Protein AF-A0A8T6V4U8-F1 (afdb_monomer_lite)

Sequence (226 aa):
MDLNAIFEECKFNVEQMKYYDPDPFYVHRFLIGFLNLVDRIIEEILVEANRDFGLFLKDRITLEKFEERAKQKEETMAINFAKWFKNNYEEEHCLPYPKLINQARKFLKNHDTLPFPTIKLISKSRYDEDPSHPIPVRLKDGKIISKEDLDLSVNRYSKFFLNLINSKRINNGEPTVAKNDVIPAAFLTIDRQEFEIAFSCQLYLSTLRDLISDSKTKIRKSLSRN

Secondary structure (DSSP, 8-state):
--HHHHHHHHHHHHHHHHHHTT-HHHHHHHHHHHHHHHHHHHHHHHHHHHHHTT----S---HHHHHHHHHHTT-HHHHHHHHHHHHHHHHHTTSHHHHHHHHHHHHHHHHSS-PPPEEEEE-SS--TTPPPEE----EETTEES-HHHHHHHHHHHHHHHHHHHHHHHHHHTPPPPPTTT-EEEEEEEETTEEEEHHHHHHHHHHHHHHHHHHHHHHHHHHHTT-

Foldseek 3Di:
DDLVVLLVLLVVLLVQLVVQWPQQVRVQVSLLVNLVSLVVSQQVLLVVLCVLLVLPDDDRDDLVNQCVSCVVVVSVLSVVLSVCLVVLLVVLCVDDLSVVSVLQSVCCVVPVHFPGWFKWKFFLDDDPPADIGTWDADDDPSGGPDPVSVVVRLVVCLVVSQVVRQVVCVVVVHDGGDSVRIDMGIKGADPNDIDRRSVSSVVCSVVSVCSSVVSVVSSVVSVVVD

Structure (mmCIF, N/CA/C/O backbone):
data_AF-A0A8T6V4U8-F1
#
_entry.id   AF-A0A8T6V4U8-F1
#
loop_
_atom_site.group_PDB
_atom_site.id
_atom_site.type_symbol
_atom_site.label_atom_id
_atom_site.label_alt_id
_atom_site.label_comp_id
_atom_site.label_asym_id
_atom_site.label_entity_id
_atom_site.label_seq_id
_atom_site.pdbx_PDB_ins_code
_atom_site.Cartn_x
_atom_site.Cartn_y
_atom_site.Cartn_z
_atom_site.occupancy
_atom_site.B_iso_or_equiv
_atom_site.auth_seq_id
_atom_site.auth_comp_id
_atom_site.auth_asym_id
_atom_site.auth_atom_id
_atom_site.pdbx_PDB_model_num
ATOM 1 N N . MET A 1 1 ? -4.982 -10.419 17.727 1.00 60.03 1 MET A N 1
ATOM 2 C CA . MET A 1 1 ? -3.654 -10.953 17.336 1.00 60.03 1 MET A CA 1
ATOM 3 C C . MET A 1 1 ? -2.604 -9.906 17.700 1.00 60.03 1 MET A C 1
ATOM 5 O O . MET A 1 1 ? -2.984 -8.777 17.973 1.00 60.03 1 MET A O 1
ATOM 9 N N . ASP A 1 2 ? -1.310 -10.236 17.774 1.00 87.50 2 ASP A N 1
ATOM 10 C CA . ASP A 1 2 ? -0.300 -9.188 17.990 1.00 87.50 2 ASP A CA 1
ATOM 11 C C . ASP A 1 2 ? -0.208 -8.274 16.755 1.00 87.50 2 ASP A C 1
ATOM 13 O O . ASP A 1 2 ? 0.088 -8.735 15.652 1.00 87.50 2 ASP A O 1
ATOM 17 N N . LEU A 1 3 ? -0.434 -6.973 16.958 1.00 93.06 3 LEU A N 1
ATOM 18 C CA . LEU A 1 3 ? -0.247 -5.926 15.950 1.00 93.06 3 LEU A CA 1
ATOM 19 C C . LEU A 1 3 ? 1.148 -5.959 15.315 1.00 93.06 3 LEU A C 1
ATOM 21 O O . LEU A 1 3 ? 1.277 -5.673 14.127 1.00 93.06 3 LEU A O 1
ATOM 25 N N . ASN A 1 4 ? 2.185 -6.329 16.075 1.00 92.81 4 ASN A N 1
ATOM 26 C CA . ASN A 1 4 ? 3.537 -6.429 15.532 1.00 92.81 4 ASN A CA 1
ATOM 27 C C . ASN A 1 4 ? 3.637 -7.581 14.518 1.00 92.81 4 ASN A C 1
ATOM 29 O O . ASN A 1 4 ? 4.218 -7.398 13.454 1.00 92.81 4 ASN A O 1
ATOM 33 N N . ALA A 1 5 ? 3.020 -8.736 14.797 1.00 96.19 5 ALA A N 1
ATOM 34 C CA . ALA A 1 5 ? 3.007 -9.874 13.874 1.00 96.19 5 ALA A CA 1
ATOM 35 C C . ALA A 1 5 ? 2.284 -9.533 12.559 1.00 96.19 5 ALA A C 1
ATOM 37 O O . ALA A 1 5 ? 2.812 -9.803 11.483 1.00 96.19 5 ALA A O 1
ATOM 38 N N . ILE A 1 6 ? 1.135 -8.848 12.635 1.00 97.62 6 ILE A N 1
ATOM 39 C CA . ILE A 1 6 ? 0.404 -8.384 11.443 1.00 97.62 6 ILE A CA 1
ATOM 40 C C . ILE A 1 6 ? 1.250 -7.373 10.647 1.00 97.62 6 ILE A C 1
ATOM 42 O O . ILE A 1 6 ? 1.265 -7.403 9.418 1.00 97.62 6 ILE A O 1
ATOM 46 N N . PHE A 1 7 ? 2.004 -6.502 11.323 1.00 97.94 7 PHE A N 1
ATOM 47 C CA . PHE A 1 7 ? 2.910 -5.567 10.656 1.00 97.94 7 PHE A CA 1
ATOM 48 C C . PHE A 1 7 ? 4.099 -6.267 9.969 1.00 97.94 7 PHE A C 1
ATOM 50 O O . PHE A 1 7 ? 4.492 -5.856 8.876 1.00 97.94 7 PHE A O 1
ATOM 57 N N . GLU A 1 8 ? 4.640 -7.353 10.533 1.00 98.19 8 GLU A N 1
ATOM 58 C CA . GLU A 1 8 ? 5.622 -8.190 9.826 1.00 98.19 8 GLU A CA 1
ATOM 59 C C . GLU A 1 8 ? 4.999 -8.913 8.613 1.00 98.19 8 GLU A C 1
ATOM 61 O O . GLU A 1 8 ? 5.635 -8.977 7.561 1.00 98.19 8 GLU A O 1
ATOM 66 N N . GLU A 1 9 ? 3.740 -9.368 8.689 1.00 98.19 9 GLU A N 1
ATOM 67 C CA . GLU A 1 9 ? 3.004 -9.882 7.518 1.00 98.19 9 GLU A CA 1
ATOM 68 C C . GLU A 1 9 ? 2.836 -8.797 6.430 1.00 98.19 9 GLU A C 1
ATOM 70 O O . GLU A 1 9 ? 2.996 -9.084 5.238 1.00 98.19 9 GLU A O 1
ATOM 75 N N . CYS A 1 10 ? 2.587 -7.533 6.804 1.00 98.44 10 CYS A N 1
ATOM 76 C CA . CYS A 1 10 ? 2.574 -6.408 5.859 1.00 98.44 10 CYS A CA 1
ATOM 77 C C . CYS A 1 10 ? 3.933 -6.235 5.165 1.00 98.44 10 CYS A C 1
ATOM 79 O O . CYS A 1 10 ? 3.978 -6.131 3.938 1.00 98.44 10 CYS A O 1
ATOM 81 N N . LYS A 1 11 ? 5.047 -6.248 5.916 1.00 98.56 11 LYS A N 1
ATOM 82 C CA . LYS A 1 11 ? 6.397 -6.181 5.324 1.00 98.56 11 LYS A CA 1
ATOM 83 C C . LYS A 1 11 ? 6.660 -7.352 4.386 1.00 98.56 11 LYS A C 1
ATOM 85 O O . LYS A 1 11 ? 7.168 -7.137 3.291 1.00 98.56 11 LYS A O 1
ATOM 90 N N . PHE A 1 12 ? 6.285 -8.569 4.782 1.00 98.56 12 PHE A N 1
ATOM 91 C CA . PHE A 1 12 ? 6.438 -9.754 3.944 1.00 98.56 12 PHE A CA 1
ATOM 92 C C . PHE A 1 12 ? 5.734 -9.575 2.594 1.00 98.56 12 PHE A C 1
ATOM 94 O O . PHE A 1 12 ? 6.358 -9.790 1.558 1.00 98.56 12 PHE A O 1
ATOM 101 N N . ASN A 1 13 ? 4.481 -9.103 2.579 1.00 98.69 13 ASN A N 1
ATOM 102 C CA . ASN A 1 13 ? 3.770 -8.828 1.325 1.00 98.69 13 ASN A CA 1
ATOM 103 C C . ASN A 1 13 ? 4.496 -7.773 0.468 1.00 98.69 13 ASN A C 1
ATOM 105 O O . ASN A 1 13 ? 4.577 -7.942 -0.746 1.00 98.69 13 ASN A O 1
ATOM 109 N N . VAL A 1 14 ? 5.078 -6.728 1.070 1.00 98.56 14 VAL A N 1
ATOM 110 C CA . VAL A 1 14 ? 5.880 -5.724 0.343 1.00 98.56 14 VAL A CA 1
ATOM 111 C C . VAL A 1 14 ? 7.157 -6.319 -0.254 1.00 98.56 14 VAL A C 1
ATOM 113 O O . VAL A 1 14 ? 7.442 -6.070 -1.424 1.00 98.56 14 VAL A O 1
ATOM 116 N N . GLU A 1 15 ? 7.898 -7.141 0.489 1.00 98.62 15 GLU A N 1
ATOM 117 C CA . GLU A 1 15 ? 9.083 -7.824 -0.050 1.00 98.62 15 GLU A CA 1
ATOM 118 C C . GLU A 1 15 ? 8.720 -8.814 -1.165 1.00 98.62 15 GLU A C 1
ATOM 120 O O . GLU A 1 15 ? 9.435 -8.903 -2.161 1.00 98.62 15 GLU A O 1
ATOM 125 N N . GLN A 1 16 ? 7.580 -9.508 -1.063 1.00 98.69 16 GLN A N 1
ATOM 126 C CA . GLN A 1 16 ? 7.083 -10.338 -2.161 1.00 98.69 16 GLN A CA 1
ATOM 127 C C . GLN A 1 16 ? 6.683 -9.495 -3.383 1.00 98.69 16 GLN A C 1
ATOM 129 O O . GLN A 1 16 ? 7.045 -9.859 -4.499 1.00 98.69 16 GLN A O 1
ATOM 134 N N . MET A 1 17 ? 6.011 -8.349 -3.206 1.00 98.62 17 MET A N 1
ATOM 135 C CA . MET A 1 17 ? 5.707 -7.439 -4.321 1.00 98.62 17 MET A CA 1
ATOM 136 C C . MET A 1 17 ? 6.982 -6.986 -5.040 1.00 98.62 17 MET A C 1
ATOM 138 O O . MET A 1 17 ? 7.027 -7.068 -6.259 1.00 98.62 17 MET A O 1
ATOM 142 N N . LYS A 1 18 ? 8.039 -6.599 -4.312 1.00 98.06 18 LYS A N 1
ATOM 143 C CA . LYS A 1 18 ? 9.344 -6.254 -4.910 1.00 98.06 18 LYS A CA 1
ATOM 144 C C . LYS A 1 18 ? 10.016 -7.432 -5.618 1.00 98.06 18 LYS A C 1
ATOM 146 O O . LYS A 1 18 ? 10.626 -7.238 -6.661 1.00 98.06 18 LYS A O 1
ATOM 151 N N . TYR A 1 19 ? 9.950 -8.632 -5.039 1.00 98.06 19 TYR A N 1
ATOM 152 C CA . TYR A 1 19 ? 10.600 -9.824 -5.592 1.00 98.06 19 TYR A CA 1
ATOM 153 C C . TYR A 1 19 ? 9.980 -10.268 -6.923 1.00 98.06 19 TYR A C 1
ATOM 155 O O . TYR A 1 19 ? 10.700 -10.715 -7.814 1.00 98.06 19 TYR A O 1
ATOM 163 N N . TYR A 1 20 ? 8.655 -10.150 -7.055 1.00 98.00 20 TYR A N 1
ATOM 164 C CA . TYR A 1 20 ? 7.937 -10.535 -8.271 1.00 98.00 20 TYR A CA 1
ATOM 165 C C . TYR A 1 20 ? 7.736 -9.393 -9.277 1.00 98.00 20 TYR A C 1
ATOM 167 O O . TYR A 1 20 ? 7.264 -9.666 -10.378 1.00 98.00 20 TYR A O 1
ATOM 175 N N . ASP A 1 21 ? 8.073 -8.145 -8.945 1.00 97.44 21 ASP A N 1
ATOM 176 C CA . ASP A 1 21 ? 7.949 -7.000 -9.855 1.00 97.44 21 ASP A CA 1
ATOM 177 C C . ASP A 1 21 ? 8.765 -7.243 -11.150 1.00 97.44 21 ASP A C 1
ATOM 179 O O . ASP A 1 21 ? 9.934 -7.635 -11.068 1.00 97.44 21 ASP A O 1
ATOM 183 N N . PRO A 1 22 ? 8.197 -7.067 -12.361 1.00 97.81 22 PRO A N 1
ATOM 184 C CA . PRO A 1 22 ? 6.914 -6.437 -12.684 1.00 97.81 22 PRO A CA 1
ATOM 185 C C . PRO A 1 22 ? 5.745 -7.409 -12.955 1.00 97.81 22 PRO A C 1
ATOM 187 O O . PRO A 1 22 ? 4.793 -7.014 -13.627 1.00 97.81 22 PRO A O 1
ATOM 190 N N . ASP A 1 23 ? 5.793 -8.679 -12.532 1.00 97.94 23 ASP A N 1
ATOM 191 C CA . ASP A 1 23 ? 4.732 -9.651 -12.839 1.00 97.94 23 ASP A CA 1
ATOM 192 C C . ASP A 1 23 ? 3.391 -9.250 -12.189 1.00 97.94 23 ASP A C 1
ATOM 194 O O . ASP A 1 23 ? 3.249 -9.283 -10.958 1.00 97.94 23 ASP A O 1
ATOM 198 N N . PRO A 1 24 ? 2.373 -8.889 -12.994 1.00 97.19 24 PRO A N 1
ATOM 199 C CA . PRO A 1 24 ? 1.180 -8.258 -12.462 1.00 97.19 24 PRO A CA 1
ATOM 200 C C . PRO A 1 24 ? 0.286 -9.260 -11.728 1.00 97.19 24 PRO A C 1
ATOM 202 O O . PRO A 1 24 ? -0.439 -8.848 -10.831 1.00 97.19 24 PRO A O 1
ATOM 205 N N . PHE A 1 25 ? 0.357 -10.567 -12.014 1.00 97.62 25 PHE A N 1
ATOM 206 C CA . PHE A 1 25 ? -0.407 -11.576 -11.276 1.00 97.62 25 PHE A CA 1
ATOM 207 C C . PHE A 1 25 ? 0.084 -11.698 -9.830 1.00 97.62 25 PHE A C 1
ATOM 209 O O . PHE A 1 25 ? -0.722 -11.669 -8.894 1.00 97.62 25 PHE A O 1
ATOM 216 N N . TYR A 1 26 ? 1.398 -11.834 -9.629 1.00 98.06 26 TYR A N 1
ATOM 217 C CA . TYR A 1 26 ? 1.948 -11.983 -8.282 1.00 98.06 26 TYR A CA 1
ATOM 218 C C . TYR A 1 26 ? 1.877 -10.668 -7.503 1.00 98.06 26 TYR A C 1
ATOM 220 O O . TYR A 1 26 ? 1.405 -10.681 -6.364 1.00 98.06 26 TYR A O 1
ATOM 228 N N . VAL A 1 27 ? 2.245 -9.535 -8.114 1.00 98.50 27 VAL A N 1
ATOM 229 C CA . VAL A 1 27 ? 2.148 -8.221 -7.456 1.00 98.50 27 VAL A CA 1
ATOM 230 C C . VAL A 1 27 ? 0.702 -7.916 -7.046 1.00 98.50 27 VAL A C 1
ATOM 232 O O . VAL A 1 27 ? 0.470 -7.525 -5.905 1.00 98.50 27 VAL A O 1
ATOM 235 N N . HIS A 1 28 ? -0.288 -8.181 -7.907 1.00 98.38 28 HIS A N 1
ATOM 236 C CA . HIS A 1 28 ? -1.707 -8.000 -7.573 1.00 98.38 28 HIS A CA 1
ATOM 237 C C . HIS A 1 28 ? -2.149 -8.857 -6.379 1.00 98.38 28 HIS A C 1
ATOM 239 O O . HIS A 1 28 ? -2.823 -8.364 -5.473 1.00 98.38 28 HIS A O 1
ATOM 245 N N . ARG A 1 29 ? -1.730 -10.130 -6.334 1.00 98.12 29 ARG A N 1
ATOM 246 C CA . ARG A 1 29 ? -2.046 -11.043 -5.227 1.00 98.12 29 ARG A CA 1
ATOM 247 C C . ARG A 1 29 ? -1.504 -10.532 -3.888 1.00 98.12 29 ARG A C 1
ATOM 249 O O . ARG A 1 29 ? -2.237 -10.540 -2.899 1.00 98.12 29 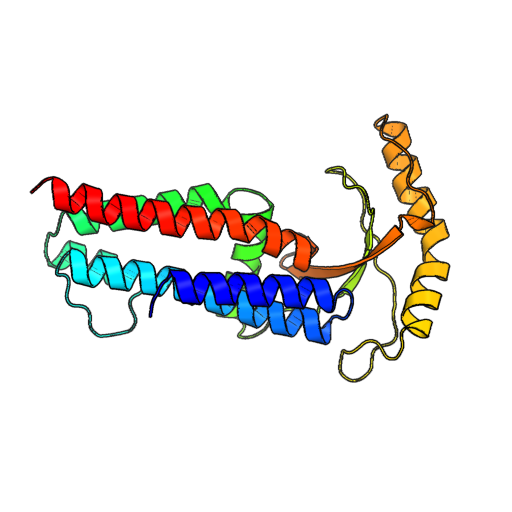ARG A O 1
ATOM 256 N N . PHE A 1 30 ? -0.242 -10.105 -3.849 1.00 98.62 30 PHE A N 1
ATOM 257 C CA . PHE A 1 30 ? 0.380 -9.597 -2.622 1.00 98.62 30 PHE A CA 1
ATOM 258 C C . PHE A 1 30 ? -0.118 -8.193 -2.247 1.00 98.62 30 PHE A C 1
ATOM 260 O O . PHE A 1 30 ? -0.205 -7.891 -1.060 1.00 98.62 30 PHE A O 1
ATOM 267 N N . LEU A 1 31 ? -0.555 -7.374 -3.212 1.00 98.69 31 LEU A N 1
ATOM 268 C CA . LEU A 1 31 ? -1.246 -6.113 -2.929 1.00 98.69 31 LEU A CA 1
ATOM 269 C C . LEU A 1 31 ? -2.588 -6.347 -2.222 1.00 98.69 31 LEU A C 1
ATOM 271 O O . LEU A 1 31 ? -2.850 -5.723 -1.198 1.00 98.69 31 LEU A O 1
ATOM 275 N N . ILE A 1 32 ? -3.425 -7.266 -2.717 1.00 98.44 32 ILE A N 1
ATOM 276 C CA . ILE A 1 32 ? -4.697 -7.611 -2.055 1.00 98.44 32 ILE A CA 1
ATOM 277 C C . ILE A 1 32 ? -4.435 -8.137 -0.634 1.00 98.44 32 ILE A C 1
ATOM 279 O O . ILE A 1 32 ? -5.096 -7.714 0.315 1.00 98.44 32 ILE A O 1
ATOM 283 N N . GLY A 1 33 ? -3.430 -9.007 -0.467 1.00 98.25 33 GLY A N 1
ATOM 284 C CA . GLY A 1 33 ? -2.986 -9.483 0.849 1.00 98.25 33 GLY A CA 1
ATOM 285 C C . GLY A 1 33 ? -2.583 -8.340 1.787 1.00 98.25 33 GLY A C 1
ATOM 286 O O . GLY A 1 33 ? -3.083 -8.256 2.906 1.00 98.25 33 GLY A O 1
ATOM 287 N N . PHE A 1 34 ? -1.747 -7.419 1.305 1.00 98.62 34 PHE A N 1
ATOM 288 C CA . PHE A 1 34 ? -1.312 -6.229 2.035 1.00 98.62 34 PHE A CA 1
ATOM 289 C C . PHE A 1 34 ? -2.486 -5.344 2.478 1.00 98.62 34 PHE A C 1
ATOM 291 O O . PHE A 1 34 ? -2.586 -5.019 3.658 1.00 98.62 34 PHE A O 1
ATOM 298 N N . LEU A 1 35 ? -3.408 -4.991 1.576 1.00 98.38 35 LEU A N 1
ATOM 299 C CA . LEU A 1 35 ? -4.542 -4.111 1.896 1.00 98.38 35 LEU A CA 1
ATOM 300 C C . LEU A 1 35 ? -5.498 -4.730 2.929 1.00 98.38 35 LEU A C 1
ATOM 302 O O . LEU A 1 35 ? -5.974 -4.027 3.819 1.00 98.38 35 LEU A O 1
ATOM 306 N N . ASN A 1 36 ? -5.718 -6.046 2.873 1.00 97.56 36 ASN A N 1
ATOM 307 C CA . ASN A 1 36 ? -6.504 -6.760 3.883 1.00 97.56 36 ASN A CA 1
ATOM 308 C C . ASN A 1 36 ? -5.822 -6.751 5.266 1.00 97.56 36 ASN A C 1
ATOM 310 O O . ASN A 1 36 ? -6.495 -6.665 6.294 1.00 97.56 36 ASN A O 1
ATOM 314 N N . LEU A 1 37 ? -4.485 -6.800 5.316 1.00 97.88 37 LEU A N 1
ATOM 315 C CA . LEU A 1 37 ? -3.729 -6.671 6.566 1.00 97.88 37 LEU A CA 1
ATOM 316 C C . LEU A 1 37 ? -3.756 -5.236 7.122 1.00 97.88 37 LEU A C 1
ATOM 318 O O . LEU A 1 37 ? -3.755 -5.068 8.339 1.00 97.88 37 LEU A O 1
ATOM 322 N N . VAL A 1 38 ? -3.862 -4.210 6.269 1.00 96.81 38 VAL A N 1
ATOM 323 C CA . VAL A 1 38 ? -4.084 -2.815 6.702 1.00 96.81 38 VAL A CA 1
ATOM 324 C C . VAL A 1 38 ? -5.417 -2.667 7.437 1.00 96.81 38 VAL A C 1
ATOM 326 O O . VAL A 1 38 ? -5.446 -2.104 8.531 1.00 96.81 38 VAL A O 1
ATOM 329 N N . ASP A 1 39 ? -6.507 -3.212 6.887 1.00 95.00 39 ASP A N 1
ATOM 330 C CA . ASP A 1 39 ? -7.806 -3.246 7.577 1.00 95.00 39 ASP A CA 1
ATOM 331 C C . ASP A 1 39 ? -7.699 -3.972 8.928 1.00 95.00 39 ASP A C 1
ATOM 333 O O . ASP A 1 39 ? -8.196 -3.488 9.946 1.00 95.00 39 ASP A O 1
ATOM 337 N N . ARG A 1 40 ? -6.970 -5.092 8.964 1.00 95.56 40 ARG A N 1
ATOM 338 C CA . ARG A 1 40 ? -6.736 -5.876 10.182 1.00 95.56 40 ARG A CA 1
ATOM 339 C C . ARG A 1 40 ? -5.935 -5.121 11.251 1.00 95.56 40 ARG A C 1
ATOM 341 O O . ARG A 1 40 ? -6.250 -5.251 12.430 1.00 95.56 40 ARG A O 1
ATOM 348 N N . ILE A 1 41 ? -4.935 -4.322 10.866 1.00 96.69 41 ILE A N 1
ATOM 349 C CA . ILE A 1 41 ? -4.190 -3.441 11.788 1.00 96.69 41 ILE A CA 1
ATOM 350 C C . ILE A 1 41 ? -5.140 -2.430 12.436 1.00 96.69 41 ILE A C 1
ATOM 352 O O . ILE A 1 41 ? -5.120 -2.267 13.655 1.00 96.69 41 ILE A O 1
ATOM 356 N N . ILE A 1 42 ? -5.995 -1.785 11.637 1.00 95.31 42 ILE A N 1
ATOM 357 C CA . ILE A 1 42 ? -6.974 -0.805 12.129 1.00 95.31 42 ILE A CA 1
ATOM 358 C C . ILE A 1 42 ? -7.943 -1.469 13.120 1.00 95.31 42 ILE A C 1
ATOM 360 O O . ILE A 1 42 ? -8.186 -0.929 14.197 1.00 95.31 42 ILE A O 1
ATOM 364 N N . GLU A 1 43 ? -8.454 -2.660 12.799 1.00 95.25 43 GLU A N 1
ATOM 365 C CA . GLU A 1 43 ? -9.344 -3.414 13.690 1.00 95.25 43 GLU A CA 1
ATOM 366 C C . GLU A 1 43 ? -8.665 -3.823 15.001 1.00 95.25 43 GLU A C 1
ATOM 368 O O . GLU A 1 43 ? -9.249 -3.656 16.069 1.00 95.25 43 GLU A O 1
ATOM 373 N N . GLU A 1 44 ? -7.426 -4.311 14.960 1.00 96.19 44 GLU A N 1
ATOM 374 C CA . GLU A 1 44 ? -6.718 -4.777 16.159 1.00 96.19 44 GLU A CA 1
ATOM 375 C C . GLU A 1 44 ? -6.284 -3.611 17.072 1.00 96.19 44 GLU A C 1
ATOM 377 O O . GLU A 1 44 ? -6.301 -3.762 18.294 1.00 96.19 44 GLU A O 1
ATOM 382 N N . ILE A 1 45 ? -6.024 -2.414 16.522 1.00 97.12 45 ILE A N 1
ATOM 383 C CA . ILE A 1 45 ? -5.892 -1.173 17.313 1.00 97.12 45 ILE A CA 1
ATOM 384 C C . ILE A 1 45 ? -7.198 -0.869 18.069 1.00 97.12 45 ILE A C 1
ATOM 386 O O . ILE A 1 45 ? -7.170 -0.550 19.261 1.00 97.12 45 ILE A O 1
ATOM 390 N N . LEU A 1 46 ? -8.352 -0.994 17.405 1.00 96.69 46 LEU A N 1
ATOM 391 C CA . LEU A 1 46 ? -9.659 -0.773 18.034 1.00 96.69 46 LEU A CA 1
ATOM 392 C C . LEU A 1 46 ? -10.020 -1.876 19.042 1.00 96.69 46 LEU A C 1
ATOM 394 O O . LEU A 1 46 ? -10.711 -1.592 20.020 1.00 96.69 46 LEU A O 1
ATOM 398 N N . VAL A 1 47 ? -9.536 -3.109 18.857 1.00 95.62 47 VAL A N 1
ATOM 399 C CA . VAL A 1 47 ? -9.647 -4.203 19.840 1.00 95.62 47 VAL A CA 1
ATOM 400 C C . VAL A 1 47 ? -8.807 -3.916 21.086 1.00 95.62 47 VAL A C 1
ATOM 402 O O . VAL A 1 47 ? -9.328 -4.071 22.194 1.00 95.62 47 VAL A O 1
ATOM 405 N N . GLU A 1 48 ? -7.559 -3.455 20.929 1.00 95.31 48 GLU A N 1
ATOM 406 C CA . GLU A 1 48 ? -6.701 -3.026 22.045 1.00 95.31 48 GLU A CA 1
ATOM 407 C C . GLU A 1 48 ? -7.391 -1.902 22.838 1.00 95.31 48 GLU A C 1
ATOM 409 O O . GLU A 1 48 ? -7.622 -2.049 24.038 1.00 95.31 48 GLU A O 1
ATOM 414 N N . ALA A 1 49 ? -7.865 -0.855 22.154 1.00 96.25 49 ALA A N 1
ATOM 415 C CA . ALA A 1 49 ? -8.616 0.243 22.766 1.00 96.25 49 ALA A CA 1
ATOM 416 C C . ALA A 1 49 ? -9.932 -0.209 23.441 1.00 96.25 49 ALA A C 1
ATOM 418 O O . ALA A 1 49 ? -10.256 0.241 24.537 1.00 96.25 49 ALA A O 1
ATOM 419 N N . ASN A 1 50 ? -10.712 -1.104 22.822 1.00 95.94 50 ASN A N 1
ATOM 420 C CA . ASN A 1 50 ? -11.998 -1.579 23.359 1.00 95.94 50 ASN A CA 1
ATOM 421 C C . ASN A 1 50 ? -11.838 -2.372 24.662 1.00 95.94 50 ASN A C 1
ATOM 423 O O . ASN A 1 50 ? -12.702 -2.292 25.541 1.00 95.94 50 ASN A O 1
ATOM 427 N N . ARG A 1 51 ? -10.748 -3.140 24.772 1.00 94.12 51 ARG A N 1
ATOM 428 C CA . ARG A 1 51 ? -10.360 -3.831 26.004 1.00 94.12 51 ARG A CA 1
ATOM 429 C C . ARG A 1 51 ? -9.922 -2.820 27.061 1.00 94.12 51 ARG A C 1
ATOM 431 O O . ARG A 1 51 ? -10.441 -2.845 28.172 1.00 94.12 51 ARG A O 1
ATOM 438 N N . ASP A 1 52 ? -9.005 -1.932 26.693 1.00 94.69 52 ASP A N 1
ATOM 439 C CA . ASP A 1 52 ? -8.303 -1.045 27.620 1.00 94.69 52 ASP A CA 1
ATOM 440 C C . ASP A 1 52 ? -9.207 0.058 28.196 1.00 94.69 52 ASP A C 1
ATOM 442 O O . ASP A 1 52 ? -9.121 0.351 29.385 1.00 94.69 52 ASP A O 1
ATOM 446 N N . PHE A 1 53 ? -10.151 0.592 27.413 1.00 95.56 53 PHE A N 1
ATOM 447 C CA . PHE A 1 53 ? -11.195 1.512 27.895 1.00 95.56 53 PHE A CA 1
ATOM 448 C C . PHE A 1 53 ? -12.454 0.799 28.433 1.00 95.56 53 PHE A C 1
ATOM 450 O O . PHE A 1 53 ? -13.479 1.434 28.676 1.00 95.56 53 PHE A O 1
ATOM 457 N N . GLY A 1 54 ? -12.434 -0.532 28.583 1.00 94.00 54 GLY A N 1
ATOM 458 C CA . GLY A 1 54 ? -13.543 -1.285 29.178 1.00 94.00 54 GLY A CA 1
ATOM 459 C C . GLY A 1 54 ? -14.878 -1.156 28.431 1.00 94.00 54 GLY A C 1
ATOM 460 O O . GLY A 1 54 ? -15.945 -1.173 29.053 1.00 94.00 54 GLY A O 1
ATOM 461 N N . LEU A 1 55 ? -14.871 -1.012 27.100 1.00 94.06 55 LEU A N 1
ATOM 462 C CA . LEU A 1 55 ? -16.100 -0.874 26.303 1.00 94.06 55 LEU A CA 1
ATOM 463 C C . LEU A 1 55 ? -16.852 -2.211 26.152 1.00 94.06 55 LEU A C 1
ATOM 465 O O . LEU A 1 55 ? -18.090 -2.217 26.194 1.00 94.06 55 LEU A O 1
ATOM 469 N N . PHE A 1 56 ? -16.114 -3.326 26.111 1.00 91.38 56 PHE A N 1
ATOM 470 C CA . PHE A 1 56 ? -16.605 -4.714 26.050 1.00 91.38 56 PHE A CA 1
ATOM 471 C C . PHE A 1 56 ? -17.474 -5.055 24.821 1.00 91.38 56 PHE A C 1
ATOM 473 O O . PHE A 1 56 ? -18.403 -5.861 24.919 1.00 91.38 56 PHE A O 1
ATOM 480 N N . LEU A 1 57 ? -17.178 -4.474 23.653 1.00 92.75 57 LEU A N 1
ATOM 481 C CA . LEU A 1 57 ? -17.688 -4.987 22.376 1.00 92.75 57 LEU A CA 1
ATOM 482 C C . LEU A 1 57 ? -17.147 -6.403 22.127 1.00 92.75 57 LEU A C 1
ATOM 484 O O . LEU A 1 57 ? -15.984 -6.682 22.428 1.00 92.75 57 LEU A O 1
ATOM 488 N N . LYS A 1 58 ? -18.009 -7.278 21.591 1.00 88.56 58 LYS A N 1
ATOM 489 C CA . LYS A 1 58 ? -17.712 -8.693 21.293 1.00 88.56 58 LYS A CA 1
ATOM 490 C C . LYS A 1 58 ? -17.688 -9.019 19.796 1.00 88.56 58 LYS A C 1
ATOM 492 O O . LYS A 1 58 ? -17.006 -9.957 19.400 1.00 88.56 58 LYS A O 1
ATOM 497 N N . ASP A 1 59 ? -18.417 -8.256 18.984 1.00 89.25 59 ASP A N 1
ATOM 498 C CA . ASP A 1 59 ? -18.438 -8.402 17.525 1.00 89.25 59 ASP A CA 1
ATOM 499 C C . ASP A 1 59 ? -17.242 -7.692 16.872 1.00 89.25 59 ASP A C 1
ATOM 501 O O . ASP A 1 59 ? -16.548 -6.913 17.525 1.00 89.25 59 ASP A O 1
ATOM 505 N N . ARG A 1 60 ? -17.056 -7.877 15.554 1.00 89.44 60 ARG A N 1
ATOM 506 C CA . ARG A 1 60 ? -16.093 -7.103 14.745 1.00 89.44 60 ARG A CA 1
ATOM 507 C C . ARG A 1 60 ? -16.256 -5.602 15.013 1.00 89.44 60 ARG A C 1
ATOM 509 O O . ARG A 1 60 ? -17.347 -5.046 14.811 1.00 89.44 60 ARG A O 1
ATOM 516 N N . ILE A 1 61 ? -15.167 -4.985 15.467 1.00 93.12 61 ILE A N 1
ATOM 517 C CA . ILE A 1 61 ? -15.117 -3.609 15.959 1.00 93.12 61 ILE A CA 1
ATOM 518 C C . ILE A 1 61 ? -14.716 -2.694 14.807 1.00 93.12 61 ILE A C 1
ATOM 520 O O . ILE A 1 61 ? -13.596 -2.762 14.313 1.00 93.12 61 ILE A O 1
ATOM 524 N N . THR A 1 62 ? -15.635 -1.829 14.390 1.00 94.50 62 THR A N 1
ATOM 525 C CA . THR A 1 62 ? -15.327 -0.714 13.491 1.00 94.50 62 THR A CA 1
ATOM 526 C C . THR A 1 62 ? -15.235 0.576 14.305 1.00 94.50 62 THR A C 1
ATOM 528 O O . THR A 1 62 ? -15.676 0.619 15.458 1.00 94.50 62 THR A O 1
ATOM 531 N N . LEU A 1 63 ? -14.668 1.633 13.719 1.00 94.94 63 LEU A N 1
ATOM 532 C CA . LEU A 1 63 ? -14.524 2.927 14.390 1.00 94.94 63 LEU A CA 1
ATOM 533 C C . LEU A 1 63 ? -15.890 3.513 14.773 1.00 94.94 63 LEU A C 1
ATOM 535 O O . LEU A 1 63 ? -16.035 4.069 15.857 1.00 94.94 63 LEU A O 1
ATOM 539 N N . GLU A 1 64 ? -16.903 3.309 13.930 1.00 95.12 64 GLU A N 1
ATOM 540 C CA . GLU A 1 64 ? -18.274 3.759 14.171 1.00 95.12 64 GLU A CA 1
ATOM 541 C C . GLU A 1 64 ? -18.871 3.040 15.388 1.00 95.12 64 GLU A C 1
ATOM 543 O O . GLU A 1 64 ? -19.300 3.692 16.338 1.00 95.12 64 GLU A O 1
ATOM 548 N N . LYS A 1 65 ? -18.801 1.699 15.427 1.00 95.88 65 LYS A N 1
ATOM 549 C CA . LYS A 1 65 ? -19.292 0.905 16.569 1.00 95.88 65 LYS A CA 1
ATOM 550 C C . LYS A 1 65 ? -18.560 1.238 17.868 1.00 95.88 65 LYS A C 1
ATOM 552 O O . LYS A 1 65 ? -19.163 1.247 18.941 1.00 95.88 65 LYS A O 1
ATOM 557 N N . PHE A 1 66 ? -17.253 1.477 17.779 1.00 97.38 66 PHE A N 1
ATOM 558 C CA . PHE A 1 66 ? -16.428 1.888 18.909 1.00 97.38 66 PHE A CA 1
ATOM 559 C C . PHE A 1 66 ? -16.878 3.258 19.442 1.00 97.38 66 PHE A C 1
ATOM 561 O O . PHE A 1 66 ? -17.117 3.399 20.641 1.00 97.38 66 PHE A O 1
ATOM 568 N N . GLU A 1 67 ? -17.054 4.248 18.562 1.00 96.81 67 GLU A N 1
ATOM 569 C CA . GLU A 1 67 ? -17.477 5.603 18.928 1.00 96.81 67 GLU A CA 1
ATOM 570 C C . GLU A 1 67 ? -18.907 5.627 19.498 1.00 96.81 67 GLU A C 1
ATOM 572 O O . GLU A 1 67 ? -19.153 6.265 20.524 1.00 96.81 67 GLU A O 1
ATOM 577 N N . GLU A 1 68 ? -19.843 4.899 18.884 1.00 96.31 68 GLU A N 1
ATOM 578 C CA . GLU A 1 68 ? -21.206 4.711 19.396 1.00 96.31 68 GLU A CA 1
ATOM 579 C C . GLU A 1 68 ? -21.194 4.106 20.802 1.00 96.31 68 GLU A C 1
ATOM 581 O O . GLU A 1 68 ? -21.861 4.615 21.706 1.00 96.31 68 GLU A O 1
ATOM 586 N N . ARG A 1 69 ? -20.401 3.049 21.021 1.00 96.38 69 ARG A N 1
ATOM 587 C CA . ARG A 1 69 ? -20.328 2.384 22.324 1.00 96.38 69 ARG A CA 1
ATOM 588 C C . ARG A 1 69 ? -19.674 3.252 23.394 1.00 96.38 69 ARG A C 1
ATOM 590 O O . ARG A 1 69 ? -20.122 3.222 24.540 1.00 96.38 69 ARG A O 1
ATOM 597 N N . ALA A 1 70 ? -18.654 4.023 23.028 1.00 96.75 70 ALA A N 1
ATOM 598 C CA . ALA A 1 70 ? -18.011 4.986 23.914 1.00 96.75 70 ALA A CA 1
ATOM 599 C C . ALA A 1 70 ? -19.001 6.077 24.357 1.00 96.75 70 ALA A C 1
ATOM 601 O O . ALA A 1 70 ? -19.118 6.341 25.551 1.00 96.75 70 ALA A O 1
ATOM 602 N N . LYS A 1 71 ? -19.795 6.627 23.423 1.00 96.94 71 LYS A N 1
ATOM 603 C CA . LYS A 1 71 ? -20.873 7.590 23.720 1.00 96.94 71 LYS A CA 1
ATOM 604 C C . LYS A 1 71 ? -21.958 7.003 24.625 1.00 96.94 71 LYS A C 1
ATOM 606 O O . LYS A 1 71 ? -22.312 7.634 25.609 1.00 96.94 71 LYS A O 1
ATOM 611 N N . GLN A 1 72 ? -22.444 5.790 24.342 1.00 96.25 72 GLN A N 1
ATOM 612 C CA . GLN A 1 72 ? -23.452 5.102 25.172 1.00 96.25 72 GLN A CA 1
ATOM 613 C C . GLN A 1 72 ? -23.003 4.853 26.619 1.00 96.25 72 GLN A C 1
ATOM 615 O O . GLN A 1 72 ? -23.844 4.701 27.500 1.00 96.25 72 GLN A O 1
ATOM 620 N N . LYS A 1 73 ? -21.692 4.727 26.847 1.00 95.88 73 LYS A N 1
ATOM 621 C CA . LYS A 1 73 ? -21.088 4.532 28.171 1.00 95.88 73 LYS A CA 1
ATOM 622 C C . LYS A 1 73 ? -20.603 5.831 28.816 1.00 95.88 73 LYS A C 1
ATOM 624 O O . LYS A 1 73 ? -20.048 5.766 29.906 1.00 95.88 73 LYS A O 1
ATOM 629 N N . GLU A 1 74 ? -20.754 6.962 28.126 1.00 95.50 74 GLU A N 1
ATOM 630 C CA . GLU A 1 74 ? -20.187 8.266 28.497 1.00 95.50 74 GLU A CA 1
ATOM 631 C C . GLU A 1 74 ? -18.663 8.219 28.746 1.00 95.50 74 GLU A C 1
ATOM 633 O O . GLU A 1 74 ? -18.093 9.061 29.442 1.00 95.50 74 GLU A O 1
ATOM 638 N N . GLU A 1 75 ? -17.972 7.241 28.143 1.00 95.25 75 GLU A N 1
ATOM 639 C CA . GLU A 1 75 ? -16.556 7.000 28.406 1.00 95.25 75 GLU A CA 1
ATOM 640 C C . GLU A 1 75 ? -15.703 8.017 27.634 1.00 95.25 75 GLU A C 1
ATOM 642 O O . GLU A 1 75 ? -15.427 7.902 26.435 1.00 95.25 75 GLU A O 1
ATOM 647 N N . THR A 1 76 ? -15.316 9.063 28.355 1.00 94.19 76 THR A N 1
ATOM 648 C CA . THR A 1 76 ? -14.652 10.252 27.833 1.00 94.19 76 THR A CA 1
ATOM 649 C C . THR A 1 76 ? -13.276 9.945 27.240 1.00 94.19 76 THR A C 1
ATOM 651 O O . THR A 1 76 ? -12.900 10.578 26.247 1.00 94.19 76 THR A O 1
ATOM 654 N N . MET A 1 77 ? -12.520 8.978 27.773 1.00 95.19 77 MET A N 1
ATOM 655 C CA . MET A 1 77 ? -11.209 8.634 27.206 1.00 95.19 77 MET A CA 1
ATOM 656 C C . MET A 1 77 ? -11.349 7.932 25.854 1.00 95.19 77 MET A C 1
ATOM 658 O O . MET A 1 77 ? -10.673 8.323 24.901 1.00 95.19 77 MET A O 1
ATOM 662 N N . ALA A 1 78 ? -12.274 6.983 25.734 1.00 96.00 78 ALA A N 1
ATOM 663 C CA . ALA A 1 78 ? -12.616 6.314 24.487 1.00 96.00 78 ALA A CA 1
ATOM 664 C C . ALA A 1 78 ? -13.197 7.282 23.443 1.00 96.00 78 ALA A C 1
ATOM 666 O O . ALA A 1 78 ? -12.775 7.251 22.288 1.00 96.00 78 ALA A O 1
ATOM 667 N N . ILE A 1 79 ? -14.095 8.201 23.827 1.00 96.75 79 ILE A N 1
ATOM 668 C CA . ILE A 1 79 ? -14.620 9.242 22.918 1.00 96.75 79 ILE A CA 1
ATOM 669 C C . ILE A 1 79 ? -13.475 10.117 22.377 1.00 96.75 79 ILE A C 1
ATOM 671 O O . ILE A 1 79 ? -13.420 10.413 21.181 1.00 96.75 79 ILE A O 1
ATOM 675 N N . ASN A 1 80 ? -12.542 10.524 23.241 1.00 95.94 80 ASN A N 1
ATOM 676 C CA . ASN A 1 80 ? -11.390 11.334 22.845 1.00 95.94 80 ASN A CA 1
ATOM 677 C C . ASN A 1 80 ? -10.369 10.543 22.012 1.00 95.94 80 ASN A C 1
ATOM 679 O O . ASN A 1 80 ? -9.760 11.110 21.103 1.00 95.94 80 ASN A O 1
ATOM 683 N N . PHE A 1 81 ? -10.203 9.244 22.279 1.00 97.25 81 PHE A N 1
ATOM 684 C CA . PHE A 1 81 ? -9.408 8.346 21.447 1.00 97.25 81 PHE A CA 1
ATOM 685 C C . PHE A 1 81 ? -10.014 8.202 20.048 1.00 97.25 81 PHE A C 1
ATOM 687 O O . PHE A 1 81 ? -9.293 8.414 19.082 1.00 97.25 81 PHE A O 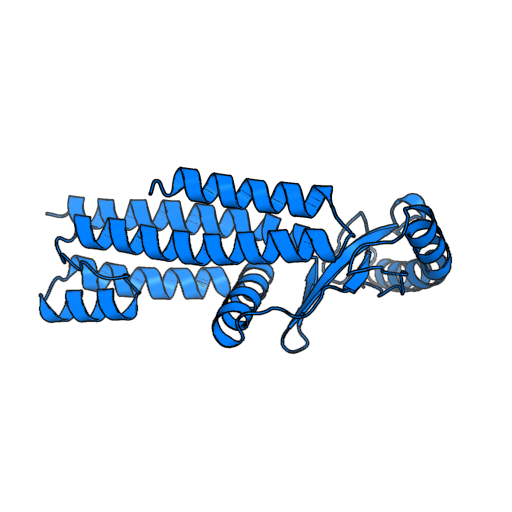1
ATOM 694 N N . ALA A 1 82 ? -11.320 7.936 19.921 1.00 96.81 82 ALA A N 1
ATOM 695 C CA . ALA A 1 82 ? -11.996 7.791 18.627 1.00 96.81 82 ALA A CA 1
ATOM 696 C C . ALA A 1 82 ? -11.847 9.046 17.750 1.00 96.81 82 ALA A C 1
ATOM 698 O O . ALA A 1 82 ? -11.458 8.950 16.586 1.00 96.81 82 ALA A O 1
ATOM 699 N N . LYS A 1 83 ? -12.082 10.232 18.334 1.00 96.12 83 LYS A N 1
ATOM 700 C CA . LYS A 1 83 ? -11.886 11.528 17.660 1.00 96.12 83 LYS A CA 1
ATOM 701 C C . LYS A 1 83 ? -10.442 11.727 17.207 1.00 96.12 83 LYS A C 1
ATOM 703 O O . LYS A 1 83 ? -10.205 12.100 16.064 1.00 96.12 83 LYS A O 1
ATOM 708 N N . TRP A 1 84 ? -9.475 11.474 18.093 1.00 96.62 84 TRP A N 1
ATOM 709 C CA . TRP A 1 84 ? -8.061 11.596 17.744 1.00 96.62 84 TRP A CA 1
ATOM 710 C C . TRP A 1 84 ? -7.658 10.599 16.653 1.00 96.62 84 TRP A C 1
ATOM 712 O O . TRP A 1 84 ? -7.018 11.007 15.694 1.00 96.62 84 TRP A O 1
ATOM 722 N N . PHE A 1 85 ? -8.057 9.332 16.769 1.00 96.62 85 PHE A N 1
ATOM 723 C CA . PHE A 1 85 ? -7.704 8.276 15.822 1.00 96.62 85 PHE A CA 1
ATOM 724 C C . PHE A 1 85 ? -8.247 8.587 14.426 1.00 96.62 85 PHE A C 1
ATOM 726 O O . PHE A 1 85 ? -7.521 8.453 13.445 1.00 96.62 85 PHE A O 1
ATOM 733 N N . LYS A 1 86 ? -9.490 9.084 14.338 1.00 94.88 86 LYS A N 1
ATOM 734 C CA . LYS A 1 86 ? -10.077 9.551 13.079 1.00 94.88 86 LYS A CA 1
ATOM 735 C C . LYS A 1 86 ? -9.247 10.670 12.443 1.00 94.88 86 LYS A C 1
ATOM 737 O O . LYS A 1 86 ? -8.851 10.535 11.291 1.00 94.88 86 LYS A O 1
ATOM 742 N N . ASN A 1 87 ? -8.966 11.738 13.190 1.00 94.00 87 ASN A N 1
ATOM 743 C CA . ASN A 1 87 ? -8.228 12.891 12.670 1.00 94.00 87 ASN A CA 1
ATOM 744 C C . ASN A 1 87 ? -6.793 12.513 12.270 1.00 94.00 87 ASN A C 1
ATOM 746 O O . ASN A 1 87 ? -6.361 12.844 11.175 1.00 94.00 87 ASN A O 1
ATOM 750 N N . ASN A 1 88 ? -6.089 11.757 13.118 1.00 91.94 88 ASN A N 1
ATOM 751 C CA . ASN A 1 88 ? -4.731 11.277 12.862 1.00 91.94 88 ASN A CA 1
ATOM 752 C C . ASN A 1 88 ? -4.680 10.415 11.591 1.00 91.94 88 ASN A C 1
ATOM 754 O O . ASN A 1 88 ? -3.813 10.598 10.741 1.00 91.94 88 ASN A O 1
ATOM 758 N N . TYR A 1 89 ? -5.656 9.516 11.423 1.00 90.38 89 TYR A N 1
ATOM 759 C CA . TYR A 1 89 ? -5.792 8.724 10.206 1.00 90.38 89 TYR A CA 1
ATOM 760 C C . TYR A 1 89 ? -6.087 9.608 8.982 1.00 90.38 89 TYR A C 1
ATOM 762 O O . TYR A 1 89 ? -5.504 9.397 7.925 1.00 90.38 89 TYR A O 1
ATOM 770 N N . GLU A 1 90 ? -6.959 10.611 9.081 1.00 89.19 90 GLU A N 1
ATOM 771 C CA . GLU A 1 90 ? -7.229 11.528 7.964 1.00 89.19 90 GLU A CA 1
ATOM 772 C C . GLU A 1 90 ? -5.989 12.363 7.580 1.00 89.19 90 GLU A C 1
ATOM 774 O O . GLU A 1 90 ? -5.681 12.468 6.393 1.00 89.19 90 GLU A O 1
ATOM 779 N N . GLU A 1 91 ? -5.232 12.871 8.557 1.00 88.06 91 GLU A N 1
ATOM 780 C CA . GLU A 1 91 ? -3.999 13.651 8.363 1.00 88.06 91 GLU A CA 1
ATOM 781 C C . GLU A 1 91 ? -2.878 12.827 7.704 1.00 88.06 91 GLU A C 1
ATOM 783 O O . GLU A 1 91 ? -2.351 13.223 6.661 1.00 88.06 91 GLU A O 1
ATOM 788 N N . GLU A 1 92 ? -2.560 11.642 8.238 1.00 83.56 92 GLU A N 1
ATOM 789 C CA . GLU A 1 92 ? -1.557 10.730 7.663 1.00 83.56 92 GLU A CA 1
ATOM 790 C C . GLU A 1 92 ? -1.874 10.332 6.211 1.00 83.56 92 GLU A C 1
ATOM 792 O O . GLU A 1 92 ? -0.974 10.174 5.381 1.00 83.56 92 GLU A O 1
ATOM 797 N N . HIS A 1 93 ? -3.163 10.199 5.880 1.00 84.88 93 HIS A N 1
ATOM 798 C CA . HIS A 1 93 ? -3.638 9.771 4.564 1.00 84.88 93 HIS A CA 1
ATOM 799 C C . HIS A 1 93 ? -3.958 10.933 3.610 1.00 84.88 93 HIS A C 1
ATOM 801 O O . HIS A 1 93 ? -4.500 10.701 2.525 1.00 84.88 93 HIS A O 1
ATOM 807 N N . CYS A 1 94 ? -3.576 12.165 3.963 1.00 81.44 94 CYS A N 1
ATOM 808 C CA . CYS A 1 94 ? -3.514 13.293 3.028 1.00 81.44 94 CYS A CA 1
ATOM 809 C C . CYS A 1 94 ? -2.229 13.300 2.179 1.00 81.44 94 CYS A C 1
ATOM 811 O O . CYS A 1 94 ? -2.233 13.867 1.084 1.00 81.44 94 CYS A O 1
ATOM 813 N N . LEU A 1 95 ? -1.149 12.659 2.645 1.00 81.75 95 LEU A N 1
ATOM 814 C CA . LEU A 1 95 ? 0.108 12.533 1.900 1.00 81.75 95 LEU A CA 1
ATOM 815 C C . LEU A 1 95 ? -0.082 11.693 0.616 1.00 81.75 95 LEU A C 1
ATOM 817 O O . LEU A 1 95 ? -0.871 10.746 0.640 1.00 81.75 95 LEU A O 1
ATOM 821 N N . PRO A 1 96 ? 0.651 11.962 -0.489 1.00 83.56 96 PRO A N 1
ATOM 822 C CA . PRO A 1 96 ? 0.377 11.350 -1.795 1.00 83.56 96 PRO A CA 1
ATOM 823 C C . PRO A 1 96 ? 0.315 9.815 -1.790 1.00 83.56 96 PRO A C 1
ATOM 825 O O . PRO A 1 96 ? -0.706 9.246 -2.172 1.00 83.56 96 PRO A O 1
ATOM 828 N N . TYR A 1 97 ? 1.359 9.132 -1.312 1.00 85.62 97 TYR A N 1
ATOM 829 C CA . TYR A 1 97 ? 1.406 7.664 -1.322 1.00 85.62 97 TYR A CA 1
ATOM 830 C C . TYR A 1 97 ? 0.410 7.017 -0.335 1.00 85.62 97 TYR A C 1
ATOM 832 O O . TYR A 1 97 ? -0.349 6.147 -0.767 1.00 85.62 97 TYR A O 1
ATOM 840 N N . PRO A 1 98 ? 0.299 7.455 0.940 1.00 89.81 98 PRO A N 1
ATOM 841 C CA . PRO A 1 98 ? -0.765 6.992 1.836 1.00 89.81 98 PRO A CA 1
ATOM 842 C C . PRO A 1 98 ? -2.182 7.191 1.291 1.00 89.81 98 PRO A C 1
ATOM 844 O O . PRO A 1 98 ? -3.029 6.308 1.443 1.00 89.81 98 PRO A O 1
ATOM 847 N N . LYS A 1 99 ? -2.444 8.307 0.601 1.00 91.88 99 LYS A N 1
ATOM 848 C CA . LYS A 1 99 ? -3.727 8.579 -0.057 1.00 91.88 99 LYS A CA 1
ATOM 849 C C . LYS A 1 99 ? -4.046 7.543 -1.138 1.00 91.88 99 LYS A C 1
ATOM 851 O O . LYS A 1 99 ? -5.144 6.988 -1.122 1.00 91.88 99 LYS A O 1
ATOM 856 N N . LEU A 1 100 ? -3.078 7.241 -2.007 1.00 93.38 100 LEU A N 1
ATOM 857 C CA . LEU A 1 100 ? -3.196 6.252 -3.089 1.00 93.38 100 LEU A CA 1
ATOM 858 C C . LEU A 1 100 ? -3.461 4.835 -2.553 1.00 93.38 100 LEU A C 1
ATOM 860 O O . LEU A 1 100 ? -4.375 4.148 -3.013 1.00 93.38 100 LEU A O 1
ATOM 864 N N . ILE A 1 101 ? -2.739 4.420 -1.507 1.00 95.62 101 ILE A N 1
ATOM 865 C CA . ILE A 1 101 ? -2.965 3.120 -0.856 1.00 95.62 101 ILE A CA 1
ATOM 866 C C . ILE A 1 101 ? -4.336 3.062 -0.159 1.00 95.62 101 ILE A C 1
ATOM 868 O O . ILE A 1 101 ? -5.040 2.055 -0.256 1.00 95.62 101 ILE A O 1
ATOM 872 N N . ASN A 1 102 ? -4.775 4.145 0.488 1.00 93.56 102 ASN A N 1
ATOM 873 C CA . ASN A 1 102 ? -6.102 4.219 1.109 1.00 93.56 102 ASN A CA 1
ATOM 874 C C . ASN A 1 102 ? -7.239 4.214 0.073 1.00 93.56 102 ASN A C 1
ATOM 876 O O . ASN A 1 102 ? -8.293 3.636 0.333 1.00 93.56 102 ASN A O 1
ATOM 880 N N . GLN A 1 103 ? -7.037 4.812 -1.106 1.00 94.50 103 GLN A N 1
ATOM 881 C CA . GLN A 1 103 ? -7.964 4.690 -2.237 1.00 94.50 103 GLN A CA 1
ATOM 882 C C . GLN A 1 103 ? -8.058 3.237 -2.711 1.00 94.50 103 GLN A C 1
ATOM 884 O O . GLN A 1 103 ? -9.168 2.726 -2.827 1.00 94.50 103 GLN A O 1
ATOM 889 N N . ALA A 1 104 ? -6.931 2.537 -2.884 1.00 96.69 104 ALA A N 1
ATOM 890 C CA . ALA A 1 104 ? -6.929 1.116 -3.245 1.00 96.69 104 ALA A CA 1
ATOM 891 C C . ALA A 1 104 ? -7.633 0.235 -2.204 1.00 96.69 104 ALA A C 1
ATOM 893 O O . ALA A 1 104 ? -8.468 -0.591 -2.565 1.00 96.69 104 ALA A O 1
ATOM 894 N N . ARG A 1 105 ? -7.383 0.464 -0.909 1.00 96.00 105 ARG A N 1
ATOM 895 C CA . ARG A 1 105 ? -8.086 -0.215 0.192 1.00 96.00 105 ARG A CA 1
ATOM 896 C C . ARG A 1 105 ? -9.602 0.007 0.130 1.00 96.00 105 ARG A C 1
ATOM 898 O O . ARG A 1 105 ? -10.368 -0.948 0.209 1.00 96.00 105 ARG A O 1
ATOM 905 N N . LYS A 1 106 ? -10.042 1.260 -0.043 1.00 94.69 106 LYS A N 1
ATOM 906 C CA . LYS A 1 106 ? -11.468 1.615 -0.161 1.00 94.69 106 LYS A CA 1
ATOM 907 C C . LYS A 1 106 ? -12.109 1.015 -1.414 1.00 94.69 106 LYS A C 1
ATOM 909 O O . LYS A 1 106 ? -13.232 0.534 -1.329 1.00 94.69 106 LYS A O 1
ATOM 914 N N . PHE A 1 107 ? -11.402 1.007 -2.544 1.00 96.62 107 PHE A N 1
ATOM 915 C CA . PHE A 1 107 ? -11.873 0.393 -3.784 1.00 96.62 107 PHE A CA 1
ATOM 916 C C . PHE A 1 107 ? -12.075 -1.117 -3.603 1.00 96.62 107 PHE A C 1
ATOM 918 O O . PHE A 1 107 ? -13.174 -1.612 -3.839 1.00 96.62 107 PHE A O 1
ATOM 925 N N . LEU A 1 108 ? -11.058 -1.825 -3.093 1.00 96.75 108 LEU A N 1
ATOM 926 C CA . LEU A 1 108 ? -11.127 -3.260 -2.798 1.00 96.75 108 LEU A CA 1
ATOM 927 C C . LEU A 1 108 ? -12.304 -3.589 -1.868 1.00 96.75 108 LEU A C 1
ATOM 929 O O . LEU A 1 108 ? -13.058 -4.514 -2.145 1.00 96.75 108 LEU A O 1
ATOM 933 N N . LYS A 1 109 ? -12.509 -2.797 -0.809 1.00 93.94 109 LYS A N 1
ATOM 934 C CA . LYS A 1 109 ? -13.617 -2.975 0.142 1.00 93.94 109 LYS A CA 1
ATOM 935 C C . LYS A 1 109 ? -15.010 -2.724 -0.459 1.00 93.94 109 LYS A C 1
ATOM 937 O O . LYS A 1 109 ? -15.986 -3.271 0.044 1.00 93.94 109 LYS A O 1
ATOM 942 N N . ASN A 1 110 ? -15.115 -1.892 -1.496 1.00 95.38 110 ASN A N 1
ATOM 943 C CA . ASN A 1 110 ? -16.389 -1.533 -2.130 1.00 95.38 110 ASN A CA 1
ATOM 944 C C . ASN A 1 110 ? -16.742 -2.412 -3.346 1.00 95.38 110 ASN A C 1
ATOM 946 O O . ASN A 1 110 ? -17.897 -2.419 -3.768 1.00 95.38 110 ASN A O 1
ATOM 950 N N . HIS A 1 111 ? -15.760 -3.106 -3.930 1.00 94.75 111 HIS A N 1
ATOM 951 C CA . HIS A 1 111 ? -15.903 -3.859 -5.185 1.00 94.75 111 HIS A CA 1
ATOM 952 C C . HIS A 1 111 ? -15.422 -5.320 -5.097 1.00 94.75 111 HIS A C 1
ATOM 954 O O . HIS A 1 111 ? -15.370 -6.002 -6.123 1.00 94.75 111 HIS A O 1
ATOM 960 N N . ASP A 1 112 ? -15.006 -5.776 -3.909 1.00 93.50 112 ASP A N 1
ATOM 961 C CA . ASP A 1 112 ? -14.404 -7.088 -3.595 1.00 93.50 112 ASP A CA 1
ATOM 962 C C . ASP A 1 112 ? -13.178 -7.481 -4.453 1.00 93.50 112 ASP A C 1
ATOM 964 O O . ASP A 1 112 ? -12.632 -8.580 -4.345 1.00 93.50 112 ASP A O 1
ATOM 968 N N . THR A 1 113 ? -12.716 -6.572 -5.314 1.00 94.75 113 THR A N 1
ATOM 969 C CA . THR A 1 113 ? -11.682 -6.771 -6.332 1.00 94.75 113 THR A CA 1
ATOM 970 C C . THR A 1 113 ? -10.940 -5.460 -6.603 1.00 94.75 113 THR A C 1
ATOM 972 O O . THR A 1 113 ? -11.428 -4.372 -6.295 1.00 94.75 113 THR A O 1
ATOM 975 N N . LEU A 1 114 ? -9.748 -5.558 -7.195 1.00 96.75 114 LEU A N 1
ATOM 976 C CA . LEU A 1 114 ? -8.992 -4.423 -7.725 1.00 96.75 114 LEU A CA 1
ATOM 977 C C . LEU A 1 114 ? -8.870 -4.529 -9.257 1.00 96.75 114 LEU A C 1
ATOM 979 O O . LEU A 1 114 ? -8.937 -5.636 -9.802 1.00 96.75 114 LEU A O 1
ATOM 983 N N . PRO A 1 115 ? -8.644 -3.403 -9.962 1.00 96.44 115 PRO A N 1
ATOM 984 C CA . PRO A 1 115 ? -8.221 -3.418 -11.358 1.00 96.44 115 PRO A CA 1
ATOM 985 C C . PRO A 1 115 ? -6.925 -4.219 -11.540 1.00 96.44 115 PRO A C 1
ATOM 987 O O . PRO A 1 115 ? -6.047 -4.211 -10.678 1.00 96.44 115 PRO A O 1
ATOM 990 N N . PHE A 1 116 ? -6.774 -4.891 -12.681 1.00 96.31 116 PHE A N 1
ATOM 991 C CA . PHE A 1 116 ? -5.562 -5.660 -12.952 1.00 96.31 116 PHE A CA 1
ATOM 992 C C . PHE A 1 116 ? -4.365 -4.727 -13.242 1.00 96.31 116 PHE A C 1
ATOM 994 O O . PHE A 1 116 ? -4.520 -3.812 -14.057 1.00 96.31 116 PHE A O 1
ATOM 1001 N N . PRO A 1 117 ? -3.181 -4.925 -12.623 1.00 97.75 117 PRO A N 1
ATOM 1002 C CA . PRO A 1 117 ? -2.038 -4.040 -12.834 1.00 97.75 117 PRO A CA 1
ATOM 1003 C C . PRO A 1 117 ? -1.511 -4.017 -14.272 1.00 97.75 117 PRO A C 1
ATOM 1005 O O . PRO A 1 117 ? -1.558 -5.010 -15.000 1.00 97.75 117 PRO A O 1
ATOM 1008 N N . THR A 1 118 ? -0.932 -2.880 -14.654 1.00 97.56 118 THR A N 1
ATOM 1009 C CA . THR A 1 118 ? -0.207 -2.697 -15.921 1.00 97.56 118 THR A CA 1
ATOM 1010 C C . THR A 1 118 ? 1.300 -2.651 -15.680 1.00 97.56 118 THR A C 1
ATOM 1012 O O . THR A 1 118 ? 1.742 -2.346 -14.576 1.00 97.56 118 THR A O 1
ATOM 1015 N N . ILE A 1 119 ? 2.103 -2.939 -16.707 1.00 98.38 119 ILE A N 1
ATOM 1016 C CA . ILE A 1 119 ? 3.568 -2.855 -16.630 1.00 98.38 119 ILE A CA 1
ATOM 1017 C C . ILE A 1 119 ? 4.026 -1.551 -17.284 1.00 98.38 119 ILE A C 1
ATOM 1019 O O . ILE A 1 119 ? 3.624 -1.250 -18.413 1.00 98.38 119 ILE A O 1
ATOM 1023 N N . LYS A 1 120 ? 4.887 -0.787 -16.602 1.00 98.25 120 LYS A N 1
ATOM 1024 C CA . LYS A 1 120 ? 5.431 0.482 -17.110 1.00 98.25 120 LYS A CA 1
ATOM 1025 C C . LYS A 1 120 ? 6.937 0.594 -16.933 1.00 98.25 120 LYS A C 1
ATOM 1027 O O . LYS A 1 120 ? 7.482 0.073 -15.970 1.00 98.25 120 LYS A O 1
ATOM 1032 N N . LEU A 1 121 ? 7.588 1.315 -17.843 1.00 98.31 121 LEU A N 1
ATOM 1033 C CA . LEU A 1 121 ? 8.984 1.736 -17.728 1.00 98.31 121 LEU A CA 1
ATOM 1034 C C . LEU A 1 121 ? 9.1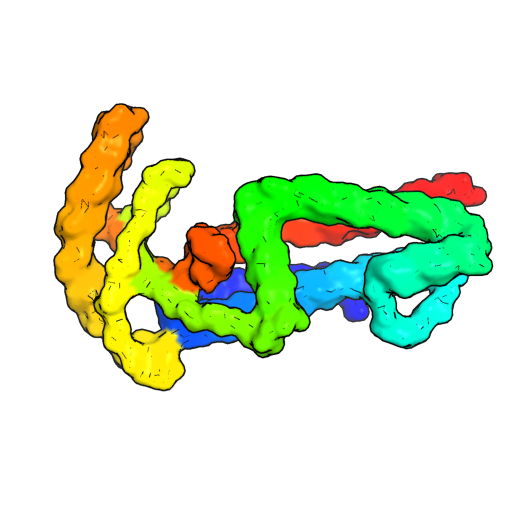16 2.969 -16.831 1.00 98.31 121 LEU A C 1
ATOM 1036 O O . LEU A 1 121 ? 8.318 3.901 -16.961 1.00 98.31 121 LEU A O 1
ATOM 1040 N N . ILE A 1 122 ? 10.139 2.959 -15.970 1.00 97.38 122 ILE A N 1
ATOM 1041 C CA . ILE A 1 122 ? 10.500 4.003 -14.996 1.00 97.38 122 ILE A CA 1
ATOM 1042 C C . ILE A 1 122 ? 12.018 4.021 -14.701 1.00 97.38 122 ILE A C 1
ATOM 1044 O O . ILE A 1 122 ? 12.734 3.104 -15.099 1.00 97.38 122 ILE A O 1
ATOM 1048 N N . SER A 1 123 ? 12.470 5.051 -13.963 1.00 96.69 123 SER A N 1
ATOM 1049 C CA . SER A 1 123 ? 13.848 5.429 -13.557 1.00 96.69 123 SER A CA 1
ATOM 1050 C C . SER A 1 123 ? 15.018 4.529 -13.998 1.00 96.69 123 SER A C 1
ATOM 1052 O O . SER A 1 123 ? 15.287 4.441 -15.193 1.00 96.69 123 SER A O 1
ATOM 1054 N N . LYS A 1 124 ? 15.842 3.930 -13.116 1.00 94.06 124 LYS A N 1
ATOM 1055 C CA . LYS A 1 124 ? 15.791 3.708 -11.648 1.00 94.06 124 LYS A CA 1
ATOM 1056 C C . LYS A 1 124 ? 15.788 4.931 -10.733 1.00 94.06 124 LYS A C 1
ATOM 1058 O O . LYS A 1 124 ? 15.064 4.907 -9.744 1.00 94.06 124 LYS A O 1
ATOM 1063 N N . SER A 1 125 ? 16.599 5.954 -10.989 1.00 91.75 125 SER A N 1
ATOM 1064 C CA . SER A 1 125 ? 16.581 7.161 -10.141 1.00 91.75 125 SER A CA 1
ATOM 1065 C C . SER A 1 125 ? 15.192 7.806 -10.216 1.00 91.75 125 SER A C 1
ATOM 1067 O O . SER A 1 125 ? 14.574 7.753 -11.271 1.00 91.75 125 SER A O 1
ATOM 1069 N N . ARG A 1 126 ? 14.662 8.367 -9.129 1.00 86.12 126 ARG A N 1
ATOM 1070 C CA . ARG A 1 126 ? 13.316 8.967 -9.124 1.00 86.12 126 ARG A CA 1
ATOM 1071 C C . ARG A 1 126 ? 13.418 10.463 -8.826 1.00 86.12 126 ARG A C 1
ATOM 1073 O O . ARG A 1 126 ? 14.048 10.835 -7.840 1.00 86.12 126 ARG A O 1
ATOM 1080 N N . TYR A 1 127 ? 12.780 11.275 -9.659 1.00 90.31 127 TYR A N 1
ATOM 1081 C CA . TYR A 1 127 ? 12.401 12.666 -9.402 1.00 90.31 127 TYR A CA 1
ATOM 1082 C C . TYR A 1 127 ? 10.870 12.768 -9.456 1.00 90.31 127 TYR A C 1
ATOM 1084 O O . TYR A 1 127 ? 10.238 11.999 -10.178 1.00 90.31 127 TYR A O 1
ATOM 1092 N N . ASP A 1 128 ? 10.272 13.704 -8.715 1.00 81.75 128 ASP A N 1
ATOM 1093 C CA . ASP A 1 128 ? 8.813 13.746 -8.482 1.00 81.75 128 ASP A CA 1
ATOM 1094 C C . ASP A 1 128 ? 7.968 13.848 -9.765 1.00 81.75 128 ASP A C 1
ATOM 1096 O O . ASP A 1 128 ? 6.860 13.324 -9.833 1.00 81.75 128 ASP A O 1
ATOM 1100 N N . GLU A 1 129 ? 8.510 14.492 -10.800 1.00 87.50 129 GLU A N 1
ATOM 1101 C CA . GLU A 1 129 ? 7.874 14.661 -12.112 1.00 87.50 129 GLU A CA 1
ATOM 1102 C C . GLU A 1 129 ? 8.439 13.702 -13.188 1.00 87.50 129 GLU A C 1
ATOM 1104 O O . GLU A 1 129 ? 8.310 13.962 -14.387 1.00 87.50 129 GLU A O 1
ATOM 1109 N N . ASP A 1 130 ? 9.130 12.620 -12.810 1.00 93.94 130 ASP A N 1
ATOM 1110 C CA . ASP A 1 130 ? 9.543 11.599 -13.782 1.00 93.94 130 ASP A CA 1
ATOM 1111 C C . ASP A 1 130 ? 8.311 10.907 -14.402 1.00 93.94 130 ASP A C 1
ATOM 1113 O O . ASP A 1 130 ? 7.462 10.381 -13.678 1.00 93.94 130 ASP A O 1
ATOM 1117 N N . PRO A 1 131 ? 8.208 10.829 -15.741 1.00 94.62 131 PRO A N 1
ATOM 1118 C CA . PRO A 1 131 ? 7.132 10.096 -16.389 1.00 94.62 131 PRO A CA 1
ATOM 1119 C C . PRO A 1 131 ? 7.290 8.582 -16.188 1.00 94.62 131 PRO A C 1
ATOM 1121 O O . PRO A 1 131 ? 8.401 8.049 -16.195 1.00 94.62 131 PRO A O 1
ATOM 1124 N N . SER A 1 132 ? 6.162 7.871 -16.124 1.00 96.00 132 SER A N 1
ATOM 1125 C CA . SER A 1 132 ? 6.087 6.432 -16.396 1.00 96.00 132 SER A CA 1
ATOM 1126 C C . SER A 1 132 ? 5.620 6.201 -17.839 1.00 96.00 132 SER A C 1
ATOM 1128 O O . SER A 1 132 ? 4.939 7.047 -18.427 1.00 96.00 132 SER A O 1
ATOM 1130 N N . HIS A 1 133 ? 5.966 5.062 -18.446 1.00 96.81 133 HIS A N 1
ATOM 1131 C CA . HIS A 1 133 ? 5.473 4.720 -19.788 1.00 96.81 133 HIS A CA 1
ATOM 1132 C C . HIS A 1 133 ? 4.954 3.278 -19.871 1.00 96.81 133 HIS A C 1
ATOM 1134 O O . HIS A 1 133 ? 5.749 2.356 -19.685 1.00 96.81 133 HIS A O 1
ATOM 1140 N N . PRO A 1 134 ? 3.657 3.047 -20.158 1.00 97.00 134 PRO A N 1
ATOM 1141 C CA . PRO A 1 134 ? 3.108 1.699 -20.263 1.00 97.00 134 PRO A CA 1
ATOM 1142 C C . PRO A 1 134 ? 3.735 0.919 -21.414 1.00 97.00 134 PRO A C 1
ATOM 1144 O O . PRO A 1 134 ? 3.909 1.453 -22.509 1.00 97.00 134 PRO A O 1
ATOM 1147 N N . ILE A 1 135 ? 4.017 -0.362 -21.177 1.00 97.44 135 ILE A N 1
ATOM 1148 C CA . ILE A 1 135 ? 4.504 -1.281 -22.206 1.00 97.44 135 ILE A CA 1
ATOM 1149 C C . ILE A 1 135 ? 3.578 -2.495 -22.341 1.00 97.44 135 ILE A C 1
ATOM 1151 O O . ILE A 1 135 ? 3.193 -3.093 -21.335 1.00 97.44 135 ILE A O 1
ATOM 1155 N N . PRO A 1 136 ? 3.211 -2.898 -23.571 1.00 95.25 136 PRO A N 1
ATOM 1156 C CA . PRO A 1 136 ? 2.529 -4.162 -23.787 1.00 95.25 136 PRO A CA 1
ATOM 1157 C C . PRO A 1 136 ? 3.512 -5.308 -23.536 1.00 95.25 136 PRO A C 1
ATOM 1159 O O . PRO A 1 136 ? 4.578 -5.355 -24.144 1.00 95.25 136 PRO A O 1
ATOM 1162 N N . VAL A 1 137 ? 3.129 -6.247 -22.675 1.00 95.25 137 VAL A N 1
ATOM 1163 C CA . VAL A 1 137 ? 3.847 -7.503 -22.417 1.00 95.25 137 VAL A CA 1
ATOM 1164 C C . VAL A 1 137 ? 2.847 -8.639 -22.600 1.00 95.25 137 VAL A C 1
ATOM 1166 O O . VAL A 1 137 ? 1.677 -8.497 -22.240 1.00 95.25 137 VAL A O 1
ATOM 1169 N N . ARG A 1 138 ? 3.271 -9.762 -23.187 1.00 94.44 138 ARG A N 1
ATOM 1170 C CA . ARG A 1 138 ? 2.382 -10.919 -23.346 1.00 94.44 138 ARG A CA 1
ATOM 1171 C C . ARG A 1 138 ? 2.182 -11.599 -21.995 1.00 94.44 138 ARG A C 1
ATOM 1173 O O . ARG A 1 138 ? 3.155 -11.930 -21.316 1.00 94.44 138 ARG A O 1
ATOM 1180 N N . LEU A 1 139 ? 0.920 -11.822 -21.641 1.00 95.75 139 LEU A N 1
ATOM 1181 C CA . LEU A 1 139 ? 0.526 -12.496 -20.410 1.00 95.75 139 LEU A CA 1
ATOM 1182 C C . LEU A 1 139 ? -0.192 -13.814 -20.721 1.00 95.75 139 LEU A C 1
ATOM 1184 O O . LEU A 1 139 ? -0.948 -13.902 -21.689 1.00 95.75 139 LEU A O 1
ATOM 1188 N N . LYS A 1 140 ? 0.001 -14.815 -19.863 1.00 95.81 140 LYS A N 1
ATOM 1189 C CA . LYS A 1 140 ? -0.791 -16.047 -19.813 1.00 95.81 140 LYS A CA 1
ATOM 1190 C C . LYS A 1 140 ? -1.313 -16.219 -18.391 1.00 95.81 140 LYS A C 1
ATOM 1192 O O . LYS A 1 140 ? -0.532 -16.193 -17.446 1.00 95.81 140 LYS A O 1
ATOM 1197 N N . ASP A 1 141 ? -2.629 -16.348 -18.240 1.00 94.06 141 ASP A N 1
ATOM 1198 C CA . ASP A 1 141 ? -3.299 -16.436 -16.933 1.00 94.06 141 ASP A CA 1
ATOM 1199 C C . ASP A 1 141 ? -2.913 -15.268 -15.990 1.00 94.06 141 ASP A C 1
ATOM 1201 O O . ASP A 1 141 ? -2.741 -15.430 -14.784 1.00 94.06 141 ASP A O 1
ATOM 1205 N N . GLY A 1 142 ? -2.709 -14.078 -16.576 1.00 93.00 142 GLY A N 1
ATOM 1206 C CA . GLY A 1 142 ? -2.231 -12.860 -15.907 1.00 93.00 142 GLY A CA 1
ATOM 1207 C C . GLY A 1 142 ? -0.715 -12.782 -15.667 1.00 93.00 142 GLY A C 1
ATOM 1208 O O . GLY A 1 142 ? -0.216 -11.702 -15.372 1.00 93.00 142 GLY A O 1
ATOM 1209 N N . LYS A 1 143 ? 0.035 -13.877 -15.811 1.00 96.50 143 LYS A N 1
ATOM 1210 C CA . LYS A 1 143 ? 1.487 -13.933 -15.565 1.00 96.50 143 LYS A CA 1
ATOM 1211 C C . LYS A 1 143 ? 2.284 -13.577 -16.811 1.00 96.50 143 LYS A C 1
ATOM 1213 O O . LYS A 1 143 ? 1.847 -13.881 -17.920 1.00 96.50 143 LYS A O 1
ATOM 1218 N N . ILE A 1 144 ? 3.472 -13.010 -16.643 1.00 96.56 144 ILE A N 1
ATOM 1219 C CA . ILE A 1 144 ? 4.426 -12.797 -17.738 1.00 96.56 144 ILE A CA 1
ATOM 1220 C C . ILE A 1 144 ? 4.847 -14.164 -18.299 1.00 96.56 144 ILE A C 1
ATOM 1222 O O . ILE A 1 144 ? 5.227 -15.060 -17.547 1.00 96.56 144 ILE A O 1
ATOM 1226 N N . ILE A 1 145 ? 4.765 -14.339 -19.625 1.00 94.25 145 ILE A N 1
ATOM 1227 C CA . ILE A 1 145 ? 5.004 -15.644 -20.274 1.00 94.25 145 ILE A CA 1
ATOM 1228 C C . ILE A 1 145 ? 6.458 -16.105 -20.122 1.00 94.25 145 ILE A C 1
ATOM 1230 O O . ILE A 1 145 ? 6.708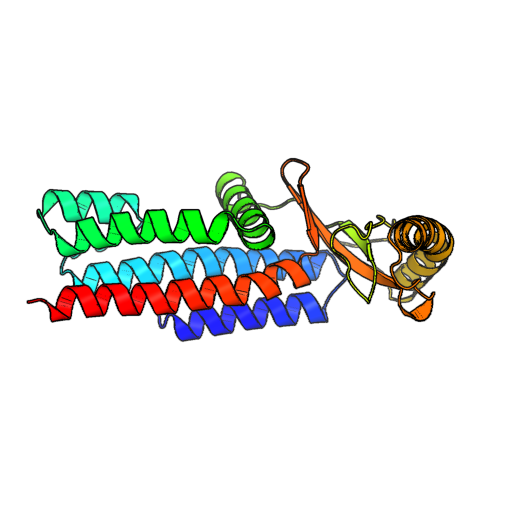 -17.258 -19.771 1.00 94.25 145 ILE A O 1
ATOM 1234 N N . SER A 1 146 ? 7.416 -15.219 -20.396 1.00 94.75 146 SER A N 1
ATOM 1235 C CA . SER A 1 146 ? 8.839 -15.466 -20.171 1.00 94.75 146 SER A CA 1
ATOM 1236 C C . SER A 1 146 ? 9.581 -14.159 -19.911 1.00 94.75 146 SER A C 1
ATOM 1238 O O . SER A 1 146 ? 9.101 -13.067 -20.231 1.00 94.75 146 SER A O 1
ATOM 1240 N N . LYS A 1 147 ? 10.792 -14.271 -19.359 1.00 94.69 147 LYS A N 1
ATOM 1241 C CA . LYS A 1 147 ? 11.692 -13.126 -19.218 1.00 94.69 147 LYS A CA 1
ATOM 1242 C C . LYS A 1 147 ? 12.030 -12.501 -20.578 1.00 94.69 147 LYS A C 1
ATOM 1244 O O . LYS A 1 147 ? 12.106 -11.283 -20.671 1.00 94.69 147 LYS A O 1
ATOM 1249 N N . GLU A 1 148 ? 12.169 -13.306 -21.634 1.00 96.12 148 GLU A N 1
ATOM 1250 C CA . GLU A 1 148 ? 12.480 -12.797 -22.977 1.00 96.12 148 GLU A CA 1
ATOM 1251 C C . GLU A 1 148 ? 11.348 -11.924 -23.531 1.00 96.12 148 GLU A C 1
ATOM 1253 O O . GLU A 1 148 ? 11.622 -10.900 -24.150 1.00 96.12 148 GLU A O 1
ATOM 1258 N N . ASP A 1 149 ? 10.084 -12.269 -23.268 1.00 92.81 149 ASP A N 1
ATOM 1259 C CA . ASP A 1 149 ? 8.934 -11.452 -23.674 1.00 92.81 149 ASP A CA 1
ATOM 1260 C C . ASP A 1 149 ? 8.914 -10.084 -22.982 1.00 92.81 149 ASP A C 1
ATOM 1262 O O . ASP A 1 149 ? 8.610 -9.067 -23.617 1.00 92.81 149 ASP A O 1
ATOM 1266 N N . LEU A 1 150 ? 9.274 -10.041 -21.697 1.00 96.75 150 LEU A N 1
ATOM 1267 C CA . LEU A 1 150 ? 9.462 -8.791 -20.967 1.00 96.75 150 LEU A CA 1
ATOM 1268 C C . LEU A 1 150 ? 10.654 -8.006 -21.533 1.00 96.75 150 LEU A C 1
ATOM 1270 O O . LEU A 1 150 ? 10.491 -6.841 -21.890 1.00 96.75 150 LEU A O 1
ATOM 1274 N N . ASP A 1 151 ? 11.819 -8.639 -21.686 1.00 96.69 151 ASP A N 1
ATOM 1275 C CA . ASP A 1 151 ? 13.049 -8.000 -22.167 1.00 96.69 151 ASP A CA 1
ATOM 1276 C C . ASP A 1 151 ? 12.888 -7.448 -23.598 1.00 96.69 151 ASP A C 1
ATOM 1278 O O . ASP A 1 151 ? 13.337 -6.336 -23.885 1.00 96.69 151 ASP A O 1
ATOM 1282 N N . LEU A 1 152 ? 12.206 -8.163 -24.501 1.00 95.75 152 LEU A N 1
ATOM 1283 C CA . LEU A 1 152 ? 11.868 -7.685 -25.850 1.00 95.75 152 LEU A CA 1
ATOM 1284 C C . LEU A 1 152 ? 10.971 -6.443 -25.806 1.00 95.75 152 LEU A C 1
ATOM 1286 O O . LEU A 1 152 ? 11.176 -5.500 -26.577 1.00 95.75 152 LEU A O 1
ATOM 1290 N N . SER A 1 153 ? 9.997 -6.435 -24.897 1.00 96.56 153 SER A N 1
ATOM 1291 C CA . SER A 1 153 ? 9.071 -5.318 -24.708 1.00 96.56 153 SER A CA 1
ATOM 1292 C C . SER A 1 153 ? 9.808 -4.103 -24.141 1.00 96.56 153 SER A C 1
ATOM 1294 O O . SER A 1 153 ? 9.790 -3.038 -24.755 1.00 96.56 153 SER A O 1
ATOM 1296 N N . VAL A 1 154 ? 10.566 -4.273 -23.052 1.00 97.38 154 VAL A N 1
ATOM 1297 C CA . VAL A 1 154 ? 11.420 -3.226 -22.469 1.00 97.38 154 VAL A CA 1
ATOM 1298 C C . VAL A 1 154 ? 12.330 -2.629 -23.544 1.00 97.38 154 VAL A C 1
ATOM 1300 O O . VAL A 1 154 ? 12.248 -1.431 -23.803 1.00 97.38 154 VAL A O 1
ATOM 1303 N N . ASN A 1 155 ? 13.108 -3.452 -24.257 1.00 96.12 155 ASN A N 1
ATOM 1304 C CA . ASN A 1 155 ? 14.037 -2.984 -25.291 1.00 96.12 155 ASN A CA 1
ATOM 1305 C C . ASN A 1 155 ? 13.355 -2.194 -26.420 1.00 96.12 155 ASN A C 1
ATOM 1307 O O . ASN A 1 155 ? 13.921 -1.202 -26.888 1.00 96.12 155 ASN A O 1
ATOM 1311 N N . ARG A 1 156 ? 12.157 -2.609 -26.856 1.00 96.25 156 ARG A N 1
ATOM 1312 C CA . ARG A 1 156 ? 11.394 -1.930 -27.916 1.00 96.25 156 ARG A CA 1
ATOM 1313 C C . ARG A 1 156 ? 10.980 -0.516 -27.508 1.00 96.25 156 ARG A C 1
ATOM 1315 O O . ARG A 1 156 ? 11.104 0.404 -28.315 1.00 96.25 156 ARG A O 1
ATOM 1322 N N . TYR A 1 157 ? 10.510 -0.338 -26.274 1.00 97.38 157 TYR A N 1
ATOM 1323 C CA . TYR A 1 157 ? 9.971 0.941 -25.800 1.00 97.38 157 TYR A CA 1
ATOM 1324 C C . TYR A 1 157 ? 11.008 1.822 -25.078 1.00 97.38 157 TYR A C 1
ATOM 1326 O O . TYR A 1 157 ? 10.820 3.038 -25.024 1.00 97.38 157 TYR A O 1
ATOM 1334 N N . SER A 1 158 ? 12.149 1.274 -24.624 1.00 96.44 158 SER A N 1
ATOM 1335 C CA . SER A 1 158 ? 13.213 2.038 -23.947 1.00 96.44 158 SER A CA 1
ATOM 1336 C C . SER A 1 158 ? 13.670 3.268 -24.730 1.00 96.44 158 SER A C 1
ATOM 1338 O O . SER A 1 158 ? 13.891 4.305 -24.122 1.00 96.44 158 SER A O 1
ATOM 1340 N N . LYS A 1 159 ? 13.813 3.199 -26.064 1.00 95.38 159 LYS A N 1
ATOM 1341 C CA . LYS A 1 159 ? 14.280 4.357 -26.855 1.00 95.38 159 LYS A CA 1
ATOM 1342 C C . LYS A 1 159 ? 13.293 5.529 -26.802 1.00 95.38 159 LYS A C 1
ATOM 1344 O O . LYS A 1 159 ? 13.717 6.673 -26.685 1.00 95.38 159 LYS A O 1
ATOM 1349 N N . PHE A 1 160 ? 11.992 5.247 -26.876 1.00 96.56 160 PHE A N 1
ATOM 1350 C CA . PHE A 1 160 ? 10.959 6.272 -26.737 1.00 96.56 160 PHE A CA 1
ATOM 1351 C C . PHE A 1 160 ? 10.922 6.819 -25.306 1.00 96.56 160 PHE A C 1
ATOM 1353 O O . PHE A 1 160 ? 10.949 8.032 -25.110 1.00 96.56 160 PHE A O 1
ATOM 1360 N N . PHE A 1 161 ? 10.938 5.923 -24.313 1.00 98.06 161 PHE A N 1
ATOM 1361 C CA . PHE A 1 161 ? 10.923 6.297 -22.902 1.00 98.06 161 PHE A CA 1
ATOM 1362 C C . PHE A 1 161 ? 12.117 7.179 -22.511 1.00 98.06 161 PHE A C 1
ATOM 1364 O O . PHE A 1 161 ? 11.918 8.225 -21.902 1.00 98.06 161 PHE A O 1
ATOM 1371 N N . LEU A 1 162 ? 13.336 6.811 -22.925 1.00 98.00 162 LEU A N 1
ATOM 1372 C CA . LEU A 1 162 ? 14.560 7.583 -22.681 1.00 98.00 162 LEU A CA 1
ATOM 1373 C C . LEU A 1 162 ? 14.481 8.996 -23.262 1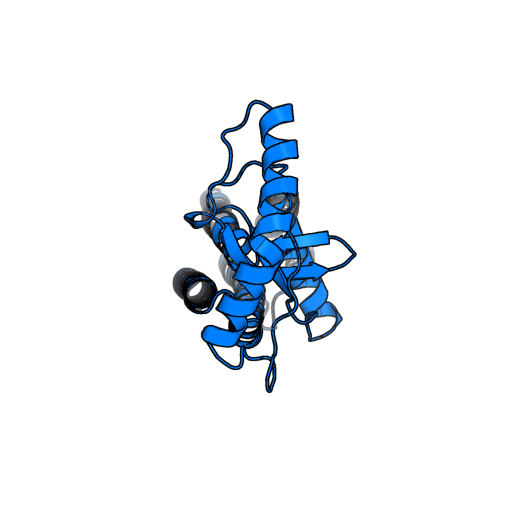.00 98.00 162 LEU A C 1
ATOM 1375 O O . LEU A 1 162 ? 14.901 9.937 -22.599 1.00 98.00 162 LEU A O 1
ATOM 1379 N N . ASN A 1 163 ? 13.925 9.161 -24.466 1.00 97.25 163 ASN A N 1
ATOM 1380 C CA . ASN A 1 163 ? 13.710 10.490 -25.037 1.00 97.25 163 ASN A CA 1
ATOM 1381 C C . ASN A 1 163 ? 12.724 11.301 -24.181 1.00 97.25 163 ASN A C 1
ATOM 1383 O O . ASN A 1 163 ? 13.023 12.437 -23.827 1.00 97.25 163 ASN A O 1
ATOM 1387 N N . LEU A 1 164 ? 11.583 10.708 -23.812 1.00 97.00 164 LEU A N 1
ATOM 1388 C CA . LEU A 1 164 ? 10.546 11.359 -23.007 1.00 97.00 164 LEU A CA 1
ATOM 1389 C C . LEU A 1 164 ? 11.083 11.834 -21.644 1.00 97.00 164 LEU A C 1
ATOM 1391 O O . LEU A 1 164 ? 10.944 13.010 -21.308 1.00 97.00 164 LEU A O 1
ATOM 1395 N N . ILE A 1 165 ? 11.726 10.942 -20.881 1.00 97.69 165 ILE A N 1
ATOM 1396 C CA . ILE A 1 165 ? 12.266 11.280 -19.558 1.00 97.69 165 ILE A CA 1
ATOM 1397 C C . ILE A 1 165 ? 13.445 12.251 -19.659 1.00 97.69 165 ILE A C 1
ATOM 1399 O O . ILE A 1 165 ? 13.467 13.237 -18.933 1.00 97.69 165 ILE A O 1
ATOM 1403 N N . ASN A 1 166 ? 14.385 12.059 -20.592 1.00 97.50 166 ASN A N 1
ATOM 1404 C CA . ASN A 1 166 ? 15.557 12.933 -20.677 1.00 97.50 166 ASN A CA 1
ATOM 1405 C C . ASN A 1 166 ? 15.214 14.335 -21.183 1.00 97.50 166 ASN A C 1
ATOM 1407 O O . ASN A 1 166 ? 15.792 15.292 -20.679 1.00 97.50 166 ASN A O 1
ATOM 1411 N N . SER A 1 167 ? 14.249 14.492 -22.095 1.00 96.50 167 SER A N 1
ATOM 1412 C CA . SER A 1 167 ? 13.744 15.823 -22.458 1.00 96.50 167 SER A CA 1
ATOM 1413 C C . SER A 1 167 ? 13.141 16.549 -21.253 1.00 96.50 167 SER A C 1
ATOM 1415 O O . SER A 1 167 ? 13.441 17.723 -21.053 1.00 96.50 167 SER A O 1
ATOM 1417 N N . LYS A 1 168 ? 12.358 15.858 -20.410 1.00 95.88 168 LYS A N 1
ATOM 1418 C CA . LYS A 1 168 ? 11.843 16.429 -19.156 1.00 95.88 168 LYS A CA 1
ATOM 1419 C C . LYS A 1 168 ? 12.979 16.793 -18.196 1.00 95.88 168 LYS A C 1
ATOM 1421 O O . LYS A 1 168 ? 13.042 17.923 -17.725 1.00 95.88 168 LYS A O 1
ATOM 1426 N N . ARG A 1 169 ? 13.899 15.861 -17.934 1.00 96.50 169 ARG A N 1
ATOM 1427 C CA . ARG A 1 169 ? 14.980 16.051 -16.956 1.00 96.50 169 ARG A CA 1
ATOM 1428 C C . ARG A 1 169 ? 15.917 17.192 -17.337 1.00 96.50 169 ARG A C 1
ATOM 1430 O O . ARG A 1 169 ? 16.227 18.021 -16.492 1.00 96.50 169 ARG A O 1
ATOM 1437 N N . ILE A 1 170 ? 16.292 17.297 -18.615 1.00 96.44 170 ILE A N 1
ATOM 1438 C CA . ILE A 1 170 ? 17.119 18.400 -19.128 1.00 96.44 170 ILE A CA 1
ATOM 1439 C C . ILE A 1 170 ? 16.434 19.757 -18.906 1.00 96.44 170 ILE A C 1
ATOM 1441 O O . ILE A 1 170 ? 17.096 20.690 -18.456 1.00 96.44 170 ILE A O 1
ATOM 1445 N N . ASN A 1 171 ? 15.123 19.863 -19.151 1.00 95.38 171 ASN A N 1
ATOM 1446 C CA . 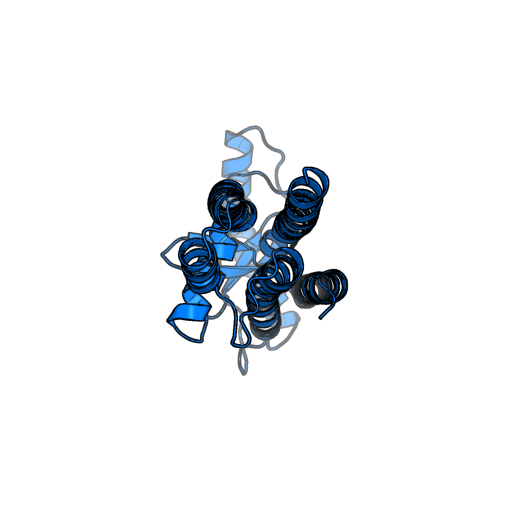ASN A 1 171 ? 14.373 21.103 -18.914 1.00 95.38 171 ASN A CA 1
ATOM 1447 C C . ASN A 1 171 ? 14.330 21.499 -17.425 1.00 95.38 171 ASN A C 1
ATOM 1449 O O . ASN A 1 171 ? 14.314 22.689 -17.118 1.00 95.38 171 ASN A O 1
ATOM 1453 N N . ASN A 1 172 ? 14.357 20.519 -16.518 1.00 95.06 172 ASN A N 1
ATOM 1454 C CA . ASN A 1 172 ? 14.366 20.729 -15.067 1.00 95.06 172 ASN A CA 1
ATOM 1455 C C . ASN A 1 172 ? 15.786 20.833 -14.458 1.00 95.06 172 ASN A C 1
ATOM 1457 O O . ASN A 1 172 ? 15.918 21.031 -13.252 1.00 95.06 172 ASN A O 1
ATOM 1461 N N . GLY A 1 173 ? 16.856 20.685 -15.251 1.00 94.69 173 GLY A N 1
ATOM 1462 C CA . GLY A 1 173 ? 18.239 20.643 -14.746 1.00 94.69 173 GLY A CA 1
ATOM 1463 C C . GLY A 1 173 ? 18.617 19.348 -14.005 1.00 94.69 173 GLY A C 1
ATOM 1464 O O . GLY A 1 173 ? 19.602 19.318 -13.269 1.00 94.69 173 GLY A O 1
ATOM 1465 N N . GLU A 1 174 ? 17.850 18.275 -14.189 1.00 95.88 174 GLU A N 1
ATOM 1466 C CA . GLU A 1 174 ? 18.032 16.972 -13.545 1.00 95.88 174 GLU A CA 1
ATOM 1467 C C . GLU A 1 174 ? 18.961 16.044 -14.372 1.00 95.88 174 GLU A C 1
ATOM 1469 O O . GLU A 1 174 ? 18.990 16.123 -15.606 1.00 95.88 174 GLU A O 1
ATOM 1474 N N . PRO A 1 175 ? 19.704 15.105 -13.746 1.00 96.19 175 PRO A N 1
ATOM 1475 C CA . PRO A 1 175 ? 20.587 14.176 -14.455 1.00 96.19 175 PRO A CA 1
ATOM 1476 C C . PRO A 1 175 ? 19.840 13.228 -15.401 1.00 96.19 175 PRO A C 1
ATOM 1478 O O . PRO A 1 175 ? 18.860 12.587 -15.015 1.00 96.19 175 PRO A O 1
ATOM 1481 N N . THR A 1 176 ? 20.352 13.076 -16.623 1.00 96.50 176 THR A N 1
ATOM 1482 C CA . THR A 1 176 ? 19.789 12.158 -17.630 1.00 96.50 176 THR A CA 1
ATOM 1483 C C . THR A 1 176 ? 19.877 10.682 -17.219 1.00 96.50 176 THR A C 1
ATOM 1485 O O . THR A 1 176 ? 20.813 10.243 -16.556 1.00 96.50 176 THR A O 1
ATOM 1488 N N . VAL A 1 177 ? 18.876 9.911 -17.640 1.00 96.38 177 VAL A N 1
ATOM 1489 C CA . VAL A 1 177 ? 18.726 8.465 -17.450 1.00 96.38 177 VAL A CA 1
ATOM 1490 C C . VAL A 1 177 ? 19.469 7.715 -18.555 1.00 96.38 177 VAL A C 1
ATOM 1492 O O . VAL A 1 177 ? 19.290 8.017 -19.741 1.00 96.38 177 VAL A O 1
ATOM 1495 N N . ALA A 1 178 ? 20.263 6.704 -18.189 1.00 95.31 178 ALA A N 1
ATOM 1496 C CA . ALA A 1 178 ? 20.886 5.789 -19.142 1.00 95.31 178 ALA A CA 1
ATOM 1497 C C . ALA A 1 178 ? 19.997 4.562 -19.413 1.00 95.31 178 ALA A C 1
ATOM 1499 O O . ALA A 1 178 ? 19.157 4.181 -18.600 1.00 95.31 178 ALA A O 1
ATOM 1500 N N . LYS A 1 179 ? 20.208 3.867 -20.542 1.00 93.25 179 LYS A N 1
ATOM 1501 C CA . LYS A 1 179 ? 19.410 2.672 -20.893 1.00 93.25 179 LYS A CA 1
ATOM 1502 C C . LYS A 1 179 ? 19.432 1.593 -19.801 1.00 93.25 179 LYS A C 1
ATOM 1504 O O . LYS A 1 179 ? 18.411 0.963 -19.561 1.00 93.25 179 LYS A O 1
ATOM 1509 N N . ASN A 1 180 ? 20.575 1.403 -19.142 1.00 94.06 180 ASN A N 1
ATOM 1510 C CA . ASN A 1 180 ? 20.738 0.400 -18.088 1.00 94.06 180 ASN A CA 1
ATOM 1511 C C . ASN A 1 180 ? 20.020 0.772 -16.783 1.00 94.06 180 ASN A C 1
ATOM 1513 O O . ASN A 1 180 ? 19.917 -0.075 -15.894 1.00 94.06 180 ASN A O 1
ATOM 1517 N N . ASP A 1 181 ? 19.544 2.010 -16.649 1.00 95.69 181 ASP A N 1
ATOM 1518 C CA . ASP A 1 181 ? 18.756 2.432 -15.500 1.00 95.69 181 ASP A CA 1
ATOM 1519 C C . ASP A 1 181 ? 17.274 2.138 -15.689 1.00 95.69 181 ASP A C 1
ATOM 1521 O O . ASP A 1 181 ? 16.630 1.797 -14.706 1.00 95.69 181 ASP A O 1
ATOM 1525 N N . VAL A 1 182 ? 16.765 2.164 -16.924 1.00 97.19 182 VAL A N 1
ATOM 1526 C CA . VAL A 1 182 ? 15.355 1.891 -17.235 1.00 97.19 182 VAL A CA 1
ATOM 1527 C C . VAL A 1 182 ? 14.939 0.509 -16.731 1.00 97.19 182 VAL A C 1
ATOM 1529 O O . VAL A 1 182 ? 15.506 -0.505 -17.143 1.00 97.19 182 VAL A O 1
ATOM 1532 N N . ILE A 1 183 ? 13.910 0.466 -15.885 1.00 97.12 183 ILE A N 1
ATOM 1533 C CA . ILE A 1 183 ? 13.311 -0.773 -15.370 1.00 97.12 183 ILE A CA 1
ATOM 1534 C C . ILE A 1 183 ? 11.804 -0.816 -15.640 1.00 97.12 183 ILE A C 1
ATOM 1536 O O . ILE A 1 183 ? 11.159 0.234 -15.640 1.00 97.12 183 ILE A O 1
ATOM 1540 N N . PRO A 1 184 ? 11.227 -2.007 -15.871 1.00 97.94 184 PRO A N 1
ATOM 1541 C CA . PRO A 1 184 ? 9.791 -2.210 -15.776 1.00 97.94 184 PRO A CA 1
ATOM 1542 C C . PRO A 1 184 ? 9.356 -2.330 -14.304 1.00 97.94 184 PRO A C 1
ATOM 1544 O O . PRO A 1 184 ? 10.092 -2.895 -13.500 1.00 97.94 184 PRO A O 1
ATOM 1547 N N . ALA A 1 185 ? 8.150 -1.865 -13.980 1.00 98.25 185 ALA A N 1
ATOM 1548 C CA . ALA A 1 185 ? 7.477 -2.089 -12.698 1.00 98.25 185 ALA A CA 1
ATOM 1549 C C . ALA A 1 185 ? 5.957 -2.223 -12.885 1.00 98.25 185 ALA A C 1
ATOM 1551 O O . ALA A 1 185 ? 5.409 -1.784 -13.905 1.00 98.25 185 ALA A O 1
ATOM 1552 N N . ALA A 1 186 ? 5.274 -2.811 -11.904 1.00 98.38 186 ALA A N 1
ATOM 1553 C CA . ALA A 1 186 ? 3.824 -2.954 -11.881 1.00 98.38 186 ALA A CA 1
ATOM 1554 C C . ALA A 1 186 ? 3.122 -1.709 -11.299 1.00 98.38 186 ALA A C 1
ATOM 1556 O O . ALA A 1 186 ? 3.444 -1.214 -10.215 1.00 98.38 186 ALA A O 1
ATOM 1557 N N . PHE A 1 187 ? 2.108 -1.232 -12.019 1.00 98.25 187 PHE A N 1
ATOM 1558 C CA . PHE A 1 187 ? 1.319 -0.043 -11.706 1.00 98.25 187 PHE A CA 1
ATOM 1559 C C . PHE A 1 187 ? -0.165 -0.370 -11.582 1.00 98.25 187 PHE A C 1
ATOM 1561 O O . PHE A 1 187 ? -0.720 -1.080 -12.425 1.00 98.25 187 PHE A O 1
ATOM 1568 N N . LEU A 1 188 ? -0.822 0.211 -10.577 1.00 97.88 188 LEU A N 1
ATOM 1569 C CA . LEU A 1 188 ? -2.276 0.168 -10.432 1.00 97.88 188 LEU A CA 1
ATOM 1570 C C . LEU A 1 188 ? -2.883 1.527 -10.785 1.00 97.88 188 LEU A C 1
ATOM 1572 O O . LEU A 1 188 ? -2.349 2.559 -10.382 1.00 97.88 188 LEU A O 1
ATOM 1576 N N . THR A 1 189 ? -4.020 1.520 -11.483 1.00 96.44 189 THR A N 1
ATOM 1577 C CA . THR A 1 189 ? -4.812 2.722 -11.779 1.00 96.44 189 THR A CA 1
ATOM 1578 C C . THR A 1 189 ? -6.192 2.611 -11.127 1.00 96.44 189 THR A C 1
ATOM 1580 O O . THR A 1 189 ? -6.930 1.671 -11.412 1.00 96.44 189 THR A O 1
ATOM 1583 N N . ILE A 1 190 ? -6.561 3.581 -10.287 1.00 94.56 190 ILE A N 1
ATOM 1584 C CA . ILE A 1 190 ? -7.877 3.714 -9.635 1.00 94.56 190 ILE A CA 1
ATOM 1585 C C . ILE A 1 190 ? -8.325 5.169 -9.772 1.00 94.56 190 ILE A C 1
ATOM 1587 O O . ILE A 1 190 ? -7.540 6.077 -9.524 1.00 94.56 190 ILE A O 1
ATOM 1591 N N . ASP A 1 191 ? -9.572 5.412 -10.184 1.00 89.44 191 ASP A N 1
ATOM 1592 C CA . ASP A 1 191 ? -10.155 6.760 -10.315 1.00 89.44 191 ASP A CA 1
ATOM 1593 C C . ASP A 1 191 ? -9.276 7.760 -11.097 1.00 89.44 191 ASP A C 1
ATOM 1595 O O . ASP A 1 191 ? -9.206 8.950 -10.787 1.00 89.44 191 ASP A O 1
ATOM 1599 N N . ARG A 1 192 ? -8.604 7.264 -12.149 1.00 88.75 192 ARG A N 1
ATOM 1600 C CA . ARG A 1 192 ? -7.614 7.981 -12.989 1.00 88.75 192 ARG A CA 1
ATOM 1601 C C . ARG A 1 192 ? -6.322 8.393 -12.269 1.00 88.75 192 ARG A C 1
ATOM 1603 O O . ARG A 1 192 ? -5.471 9.018 -12.895 1.00 88.75 192 ARG A O 1
ATOM 1610 N N . GLN A 1 193 ? -6.154 8.037 -11.000 1.00 91.69 193 GLN A N 1
ATOM 1611 C CA . GLN A 1 193 ? -4.890 8.142 -10.279 1.00 91.69 193 GLN A CA 1
ATOM 1612 C C . GLN A 1 193 ? -4.119 6.832 -10.425 1.00 91.69 193 GLN A C 1
ATOM 1614 O O . GLN A 1 193 ? -4.705 5.752 -10.489 1.00 91.69 193 GLN A O 1
ATOM 1619 N N . GLU A 1 194 ? -2.801 6.925 -10.523 1.00 93.44 194 GLU A N 1
ATOM 1620 C CA . GLU A 1 194 ? -1.936 5.788 -10.807 1.00 93.44 194 GLU A CA 1
ATOM 1621 C C . GLU A 1 194 ? -0.712 5.802 -9.897 1.00 93.44 194 GLU A C 1
ATOM 1623 O O . GLU A 1 194 ? -0.201 6.871 -9.565 1.00 93.44 194 GLU A O 1
ATOM 1628 N N . PHE A 1 195 ? -0.241 4.615 -9.507 1.00 95.19 195 PHE A N 1
ATOM 1629 C CA . PHE A 1 195 ? 0.922 4.479 -8.640 1.00 95.19 195 PHE A CA 1
ATOM 1630 C C . PHE A 1 195 ? 1.715 3.186 -8.863 1.00 95.19 195 PHE A C 1
ATOM 1632 O O . PHE A 1 195 ? 1.154 2.138 -9.190 1.00 95.19 195 PHE A O 1
ATOM 1639 N N . GLU A 1 196 ? 3.033 3.274 -8.656 1.00 96.19 196 GLU A N 1
ATOM 1640 C CA . GLU A 1 196 ? 3.965 2.139 -8.635 1.00 96.19 196 GLU A CA 1
ATOM 1641 C C . GLU A 1 196 ? 3.673 1.303 -7.384 1.00 96.19 196 GLU A C 1
ATOM 1643 O O . GLU A 1 196 ? 3.810 1.805 -6.263 1.00 96.19 196 GLU A O 1
ATOM 1648 N N . ILE A 1 197 ? 3.231 0.053 -7.546 1.00 98.00 197 ILE A N 1
ATOM 1649 C CA . ILE A 1 197 ? 2.618 -0.714 -6.449 1.00 98.00 197 ILE A CA 1
ATOM 1650 C C . ILE A 1 197 ? 3.631 -0.990 -5.332 1.00 98.00 197 ILE A C 1
ATOM 1652 O O . ILE A 1 197 ? 3.425 -0.575 -4.189 1.00 98.00 197 ILE A O 1
ATOM 1656 N N . ALA A 1 198 ? 4.742 -1.655 -5.662 1.00 97.06 198 ALA A N 1
ATOM 1657 C CA . ALA A 1 198 ? 5.734 -2.084 -4.678 1.00 97.06 198 ALA A CA 1
ATOM 1658 C C . ALA A 1 198 ? 6.362 -0.893 -3.929 1.00 97.06 198 ALA A C 1
ATOM 1660 O O . ALA A 1 198 ? 6.512 -0.936 -2.706 1.00 97.06 198 ALA A O 1
ATOM 1661 N N . PHE A 1 199 ? 6.670 0.194 -4.645 1.00 95.19 199 PHE A N 1
ATOM 1662 C CA . PHE A 1 199 ? 7.228 1.418 -4.066 1.00 95.19 199 PHE A CA 1
ATOM 1663 C C . PHE A 1 199 ? 6.229 2.145 -3.154 1.00 95.19 199 PHE A C 1
ATOM 1665 O O . PHE A 1 199 ? 6.568 2.492 -2.023 1.00 95.19 199 PHE A O 1
ATOM 1672 N N . SER A 1 200 ? 4.974 2.302 -3.584 1.00 95.81 200 SER A N 1
ATOM 1673 C CA . SER A 1 200 ? 3.945 2.987 -2.787 1.00 95.81 200 SER A CA 1
ATOM 1674 C C . SER A 1 200 ? 3.613 2.222 -1.504 1.00 95.81 200 SER A C 1
ATOM 1676 O O . SER A 1 200 ? 3.522 2.822 -0.433 1.00 95.81 200 SER A O 1
ATOM 1678 N N . CYS A 1 201 ? 3.506 0.890 -1.576 1.00 97.75 201 CYS A N 1
ATOM 1679 C CA . CYS A 1 201 ? 3.316 0.049 -0.393 1.00 97.75 201 CYS A CA 1
ATOM 1680 C C . CYS A 1 201 ? 4.540 0.071 0.539 1.00 97.75 201 CYS A C 1
ATOM 1682 O O . CYS A 1 201 ? 4.370 0.081 1.757 1.00 97.75 201 CYS A O 1
ATOM 1684 N N . GLN A 1 202 ? 5.764 0.137 -0.001 1.00 96.44 202 GLN A N 1
ATOM 1685 C CA . GLN A 1 202 ? 6.980 0.303 0.801 1.00 96.44 202 GLN A CA 1
ATOM 1686 C C . GLN A 1 202 ? 6.998 1.633 1.563 1.00 96.44 202 GLN A C 1
ATOM 1688 O O . GLN A 1 202 ? 7.369 1.647 2.737 1.00 96.44 202 GLN A O 1
ATOM 1693 N N . LEU A 1 203 ? 6.596 2.740 0.937 1.00 94.06 203 LEU A N 1
ATOM 1694 C CA . LEU A 1 203 ? 6.478 4.021 1.638 1.00 94.06 203 LEU A CA 1
ATOM 1695 C C . LEU A 1 203 ? 5.376 3.966 2.705 1.00 94.06 203 LEU A C 1
ATOM 1697 O O . LEU A 1 203 ? 5.577 4.421 3.825 1.00 94.06 203 LEU A O 1
ATOM 1701 N N . TYR A 1 204 ? 4.252 3.312 2.414 1.00 96.44 204 TYR A N 1
ATOM 1702 C CA . TYR A 1 204 ? 3.144 3.175 3.361 1.00 96.44 204 TYR A CA 1
ATOM 1703 C C . TYR A 1 204 ? 3.475 2.353 4.626 1.00 96.44 204 TYR A C 1
ATOM 1705 O O . TYR A 1 204 ? 2.816 2.507 5.655 1.00 96.44 204 TYR A O 1
ATOM 1713 N N . LEU A 1 205 ? 4.528 1.523 4.608 1.00 96.50 205 LEU A N 1
ATOM 1714 C CA . LEU A 1 205 ? 5.001 0.819 5.808 1.00 96.50 205 LEU A CA 1
ATOM 1715 C C . LEU A 1 205 ? 5.479 1.759 6.928 1.00 96.50 205 LEU A C 1
ATOM 1717 O O . LEU A 1 205 ? 5.457 1.333 8.084 1.00 96.50 205 LEU A O 1
ATOM 1721 N N . SER A 1 206 ? 5.928 2.991 6.641 1.00 93.94 206 SER A N 1
ATOM 1722 C CA . SER A 1 206 ? 6.219 3.954 7.717 1.00 93.94 206 SER A CA 1
ATOM 1723 C C . SER A 1 206 ? 4.924 4.467 8.336 1.00 93.94 206 SER A C 1
ATOM 1725 O O . SER A 1 206 ? 4.744 4.307 9.535 1.00 93.94 206 SER A O 1
ATOM 1727 N N . THR A 1 207 ? 3.967 4.917 7.518 1.00 94.31 207 THR A N 1
ATOM 1728 C CA . THR A 1 207 ? 2.640 5.364 7.977 1.00 94.31 207 THR A CA 1
ATOM 1729 C C . THR A 1 207 ? 1.953 4.323 8.864 1.00 94.31 207 THR A C 1
ATOM 1731 O O . THR A 1 207 ? 1.474 4.649 9.942 1.00 94.31 207 THR A O 1
ATOM 1734 N N . LEU A 1 208 ? 1.975 3.042 8.478 1.00 95.19 208 LEU A N 1
ATOM 1735 C CA . LEU A 1 208 ? 1.425 1.962 9.307 1.00 95.19 208 LEU A CA 1
ATOM 1736 C C . LEU A 1 208 ? 2.151 1.786 10.648 1.00 95.19 208 LEU A C 1
ATOM 1738 O O . LEU A 1 208 ? 1.511 1.481 11.654 1.00 95.19 208 LEU A O 1
ATOM 1742 N N . ARG A 1 209 ? 3.478 1.949 10.677 1.00 95.88 209 ARG A N 1
ATOM 1743 C CA . ARG A 1 209 ? 4.269 1.861 11.913 1.00 95.88 209 ARG A CA 1
ATOM 1744 C C . ARG A 1 209 ? 3.922 3.002 12.861 1.00 95.88 209 ARG A C 1
ATOM 1746 O O . ARG A 1 209 ? 3.747 2.757 14.055 1.00 95.88 209 ARG A O 1
ATOM 1753 N N . ASP A 1 210 ? 3.827 4.206 12.315 1.00 94.12 210 ASP A N 1
ATOM 1754 C CA . ASP A 1 210 ? 3.571 5.431 13.061 1.00 94.12 210 ASP A CA 1
ATOM 1755 C C . ASP A 1 210 ? 2.146 5.379 13.643 1.00 94.12 210 ASP A C 1
ATOM 1757 O O . ASP A 1 210 ? 1.990 5.451 14.862 1.00 94.12 210 ASP A O 1
ATOM 1761 N N . LEU A 1 211 ? 1.140 5.015 12.833 1.00 94.81 211 LEU A N 1
ATOM 1762 C CA . LEU A 1 211 ? -0.241 4.772 13.272 1.00 94.81 211 LEU A CA 1
ATOM 1763 C C . LEU A 1 211 ? -0.342 3.762 14.433 1.00 94.81 211 LEU A C 1
ATOM 1765 O O . LEU A 1 211 ? -1.073 3.996 15.400 1.00 94.81 211 LEU A O 1
ATOM 1769 N N . ILE A 1 212 ? 0.386 2.636 14.369 1.00 95.81 212 ILE A N 1
ATOM 1770 C CA . ILE A 1 212 ? 0.427 1.628 15.448 1.00 95.81 212 ILE A CA 1
ATOM 1771 C C . ILE A 1 212 ? 1.087 2.203 16.712 1.00 95.81 212 ILE A C 1
ATOM 1773 O O . ILE A 1 212 ? 0.563 2.031 17.818 1.00 95.81 212 ILE A O 1
ATOM 1777 N N . SER A 1 213 ? 2.242 2.856 16.561 1.00 95.50 213 SER A N 1
ATOM 1778 C CA . SER A 1 213 ? 3.023 3.440 17.659 1.00 95.50 213 SER A CA 1
ATOM 1779 C C . SER A 1 213 ? 2.232 4.511 18.408 1.00 95.50 213 SER A C 1
ATOM 1781 O O . SER A 1 213 ? 2.126 4.482 19.642 1.00 95.50 213 SER A O 1
ATOM 1783 N N . ASP A 1 214 ? 1.622 5.423 17.662 1.00 95.50 214 ASP A N 1
ATOM 1784 C CA . ASP A 1 214 ? 0.916 6.569 18.210 1.00 95.50 214 ASP A CA 1
ATOM 1785 C C . ASP A 1 214 ? -0.425 6.157 18.805 1.00 95.50 214 ASP A C 1
ATOM 1787 O O . ASP A 1 214 ? -0.781 6.642 19.880 1.00 95.50 214 ASP A O 1
ATOM 1791 N N . SER A 1 215 ? -1.108 5.163 18.224 1.00 96.06 215 SER A N 1
ATOM 1792 C CA . SER A 1 215 ? -2.320 4.588 18.822 1.00 96.06 215 SER A CA 1
ATOM 1793 C C . SER A 1 215 ? -2.031 3.922 20.166 1.00 96.06 215 SER A C 1
ATOM 1795 O O . SER A 1 215 ? -2.681 4.249 21.162 1.00 96.06 215 SER A O 1
ATOM 1797 N N . LYS A 1 216 ? -0.999 3.066 20.246 1.00 95.06 216 LYS A N 1
ATOM 1798 C CA . LYS A 1 216 ? -0.553 2.453 21.513 1.00 95.06 216 LYS A CA 1
ATOM 1799 C C . LYS A 1 216 ? -0.145 3.516 22.537 1.00 95.06 216 LYS A C 1
ATOM 1801 O O . LYS A 1 216 ? -0.481 3.417 23.718 1.00 95.06 216 LYS A O 1
ATOM 1806 N N . THR A 1 217 ? 0.541 4.566 22.092 1.00 95.06 217 THR A N 1
ATOM 1807 C CA . THR A 1 217 ? 0.929 5.704 22.937 1.00 95.06 217 THR A CA 1
ATOM 1808 C C . THR A 1 217 ? -0.285 6.489 23.435 1.00 95.06 217 THR A C 1
ATOM 1810 O O . THR A 1 217 ? -0.314 6.888 24.601 1.00 95.06 217 THR A O 1
ATOM 1813 N N . LYS A 1 218 ? -1.308 6.692 22.596 1.00 95.25 218 LYS A N 1
ATOM 1814 C CA . LYS A 1 218 ? -2.542 7.395 22.956 1.00 95.25 218 LYS A CA 1
ATOM 1815 C C . LYS A 1 218 ? -3.351 6.619 23.991 1.00 95.25 218 LYS A C 1
ATOM 1817 O O . LYS A 1 218 ? -3.725 7.211 24.999 1.00 95.25 218 LYS A O 1
ATOM 1822 N N . ILE A 1 219 ? -3.559 5.315 23.778 1.00 94.38 219 ILE A N 1
ATOM 1823 C CA . ILE A 1 219 ? -4.286 4.435 24.709 1.00 94.38 219 ILE A CA 1
ATOM 1824 C C . ILE A 1 219 ? -3.623 4.487 26.094 1.00 94.38 219 ILE A C 1
ATOM 1826 O O . ILE A 1 219 ? -4.268 4.844 27.080 1.00 94.38 219 ILE A O 1
ATOM 1830 N N . ARG A 1 220 ? -2.302 4.269 26.159 1.00 91.94 220 ARG A N 1
ATOM 1831 C CA . ARG A 1 220 ? -1.530 4.322 27.415 1.00 91.94 220 ARG A CA 1
ATOM 1832 C C . ARG A 1 220 ? -1.595 5.684 28.114 1.00 91.94 220 ARG A C 1
ATOM 1834 O O . ARG A 1 220 ? -1.800 5.725 29.322 1.00 91.94 220 ARG A O 1
ATOM 1841 N N . LYS A 1 221 ? -1.436 6.793 27.376 1.00 87.81 221 LYS A N 1
ATOM 1842 C CA . LYS A 1 221 ? -1.479 8.162 27.937 1.00 87.81 221 LYS A CA 1
ATOM 1843 C C . LYS A 1 221 ? -2.863 8.568 28.443 1.00 87.81 221 LYS A C 1
ATOM 1845 O O . LYS A 1 221 ? -2.943 9.422 29.323 1.00 87.81 221 LYS A O 1
ATOM 1850 N N . SER A 1 222 ? -3.931 8.009 27.875 1.00 83.00 222 SER A N 1
ATOM 1851 C CA . SER A 1 222 ? -5.276 8.167 28.424 1.00 83.00 222 SER A CA 1
ATOM 1852 C C . SER A 1 222 ? -5.384 7.447 29.769 1.00 83.00 222 SER A C 1
ATOM 1854 O O . SER A 1 222 ? -5.729 8.079 30.760 1.00 83.00 222 SER A O 1
ATOM 1856 N N . LEU A 1 223 ? -4.992 6.168 29.832 1.00 74.81 223 LEU A N 1
ATOM 1857 C CA . LEU A 1 223 ? -5.060 5.373 31.064 1.00 74.81 223 LEU A CA 1
ATOM 1858 C C . LEU A 1 223 ? -4.182 5.913 32.202 1.00 74.81 223 LEU A C 1
ATOM 1860 O O . LEU A 1 223 ? -4.590 5.858 33.354 1.00 74.81 223 LEU A O 1
ATOM 1864 N N . SER A 1 224 ? -3.007 6.477 31.901 1.00 71.12 224 SER A N 1
ATOM 1865 C CA . SER A 1 224 ? -2.081 7.028 32.906 1.00 71.12 224 SER A CA 1
ATOM 1866 C C . SER A 1 224 ? -2.484 8.405 33.465 1.00 71.12 224 SER A C 1
ATOM 1868 O O . SER A 1 224 ? -1.632 9.122 33.993 1.00 71.12 224 SER A O 1
ATOM 1870 N N . ARG A 1 225 ? -3.730 8.839 33.241 1.00 56.91 225 ARG A N 1
ATOM 1871 C CA . ARG A 1 225 ? -4.312 10.084 33.773 1.00 56.91 225 ARG A CA 1
ATOM 1872 C C . ARG A 1 225 ? -5.495 9.835 34.722 1.00 56.91 225 ARG A C 1
ATOM 1874 O O . ARG A 1 225 ? -6.118 10.806 35.145 1.00 56.91 225 ARG A O 1
ATOM 1881 N N . ASN A 1 226 ? -5.759 8.565 35.037 1.00 45.62 226 ASN A N 1
ATOM 1882 C CA . ASN A 1 226 ? -6.546 8.109 36.186 1.00 45.62 226 ASN A CA 1
ATOM 1883 C C . ASN A 1 226 ? -5.606 7.679 37.322 1.00 45.62 226 ASN A C 1
ATOM 1885 O O . ASN A 1 226 ? -6.079 7.687 38.477 1.00 45.62 226 ASN A O 1
#

pLDDT: mean 94.4, std 6.13, range [45.62, 98.69]

Radius of gyration: 21.19 Å; chains: 1; bounding box: 44×38×64 Å

=== Feature glossary ===
Legend for the data blocks above and below:

— What the protein is —

The amino-acid sequence is the protein's primary structure: the linear order of residues from the N-terminus to the C-terminus, written in one-letter code. Everything else here — the 3D coordinates, the secondary structure, the domain annotations — is ultimately a consequence of this string.

Functional annotations link the protein to curated databases. InterPro entries identify conserved domains and families by matching the sequence against member-database signatures (Pfam, PROSITE, CDD, …). Gene Ontology (GO) terms describe molecular function, biological process, and cellular component in a controlled vocabulary. CATH places the structure in a hierarchical fold classification (Class/Architecture/Topology/Homologous-superfamily). The organism is the source species.

— Where its atoms are —

Atomic coordinates in PDBx/mmCIF format — the same representation the Protein Data Bank distributes. Each line of the _atom_site loop places one backbone atom in Cartesian space (units: ångströms, origin: arbitrary).

The six renders are orthographic views along the three Cartesian axes in both directions. Representation (cartoon, sticks, or surface) and color scheme (sequence-rainbow or by-chain) vary across proteins so the training set covers all the common visualization conventions.

— Local backbone conformation —

Eight-state secondary structure (DSSP): H is the canonical α-helix, G the tighter 3₁₀-helix, I the wider π-helix; E/B are β-structure, T and S are turns and bends, and '-' is everything else. DSSP derives these from the pattern of main-chain N–H···O=C hydrogen bonds, not from the sequence.

Three-state secondary structure (P-SEA) collapses the eight DSSP classes into helix (a), strand (b), and coil (c). P-SEA assigns these from Cα geometry alone — distances and angles — without requiring backbone oxygens, so it works on any Cα trace.

φ (phi) and ψ (psi) are the two rotatable backbone dihedrals per residue: φ is the C(i-1)–N–Cα–C torsion, ψ is the N–Cα–C–N(i+1) torsion, both in degrees on (−180°, 180°]. α-helical residues cluster near (−60°, −45°); β-strand residues near (−120°, +130°). A Ramachandran plot is simply a scatter of (φ, ψ) for every residue.

— Global shape and packing —

The geometric summary reports three shape descriptors. Rg (radius of gyration) measures how spread out the Cα atoms are about their centre of mass; compact globular proteins have small Rg, elongated or unfolded ones large. Cα contacts (<8 Å, |i−j|>4) count long-range residue pairs in spatial proximity — high for tightly packed folds, near zero for rods or random coil. The bounding-box extents give the protein's footprint along x, y, z in Å.

SASA measures how much of the protein is reachable by solvent. It is computed by rolling a water-sized probe over the atomic surface and summing the exposed area (Å²). Per-residue SASA distinguishes core (buried, low SASA) from surface (exposed, high SASA) residues; total SASA is a whole-molecule size measure.

Plot images: a contact map (which residues are close in 3D, as an N×N binary image), a Ramachandran scatter (backbone torsion angles, revealing secondary-structure composition at a glance), and — for AlphaFold structures — a PAE heatmap (pairwise prediction confidence).

— Structural neighborhood —

A 3Di character summarizes, for each residue, the relative orientation of the Cα frame of its nearest spatial neighbor. Because it encodes fold topology rather than chemistry, 3Di alignments detect remote structural similarity that sequence alignment misses.

The Foldseek neighbor list gives the closest experimentally determined structures in the PDB, ranked by structural alignment. TM-score near 1 means near-identical fold; near 0.3 means only rough topology match. This is how one finds what a novel AlphaFold prediction most resembles in the solved-structure universe.

— Confidence and disorder —

For AlphaFold models, the B-factor field carries pLDDT — the model's own estimate of local accuracy on a 0–100 scale. Regions with pLDDT<50 should be treated as essentially unmodeled; they often correspond to intrinsically disordered segments.

Crystallographic B-factors measure how much each atom's electron density is smeared out, in Å². They rise in mobile loops and surface residues and fall in the buried interior. In AlphaFold models this column is repurposed to hold pLDDT instead.

Predicted Aligned Error (PAE) is an AlphaFold confidence matrix: entry (i, j) is the expected error in the position of residue j, in ångströms, when the prediction is superimposed on the true structure at residue i. Low PAE within a block of residues means that block is internally rigid and well-predicted; high PAE between two blocks means their relative placement is uncertain even if each block individually is confident.